Protein AF-A0A925V185-F1 (afdb_monomer_lite)

Secondary structure (DSSP, 8-state):
----------------------PPPPPP---SS-S-SSTTTTSGGGGGG---B-SSSSB-STHHHHHT---TTHHHHT---PPP----EEEGGGTB---TTEEEEPPTTSGGGGGG-EEEEEEPPS--------EEETTS-EESSHHHHHHTT--EEEESSPP-----EEETTTTBPPPTT-EEE--TTSS--TTTS-TT-EEEEE------EEETTTTBPPPTTEEEE--TTT---HHHH-SS-EEEEEE--SS-HHHHHHHHHHHHHHHHB-SSGGGEEEE-TTS-SSSSPPPEEETT---HHHHHHHHHHHHTT---TT----S----EEEEEEETTEEEEEE-

pLDDT: mean 70.33, std 17.98, range [30.05, 97.38]

Radius of gyration: 30.94 Å; chains: 1; bounding box: 72×87×100 Å

Sequence (347 aa):
MRNRLLTLLLPLFAACSIESGSTGGAEGDRGGLGKADVVGSCMGKHRDRCGSHGTGNCWCDDACVDFGDCCSDAEAVCGIEQPEPEGVICGGHLGQACADDEYCAFEIGAICGWADASGVCTDRPDACIALYDPVCGCDGNTYGNSCSAASAGTSVQHEGECEEAPAQFCGGFAGIACPDGLECVDDPADDCDPANGGADCGGICAPPEPAQFCGGFANIQCPEGFECAENTEDGCSPENGGADCGGICVPVSEQSCETLEADFAAEVAAVRACESDDECGQVMAGTSCGCTRNWVARTDADLAGFEALRGELEGNGCELPGGISTCDCPAADGFACEAGLCSWNYL

Structure (mmCIF, N/CA/C/O backbone):
data_AF-A0A925V185-F1
#
_entry.id   AF-A0A925V185-F1
#
loop_
_atom_site.group_PDB
_atom_site.id
_atom_site.type_symbol
_atom_site.label_atom_id
_atom_site.label_alt_id
_atom_site.label_comp_id
_atom_site.label_asym_id
_atom_site.label_entity_id
_atom_site.label_seq_id
_atom_site.pdbx_PDB_ins_code
_atom_site.Cartn_x
_atom_site.Cartn_y
_atom_site.Cartn_z
_atom_site.occupancy
_atom_site.B_iso_or_equiv
_atom_site.auth_seq_id
_atom_site.auth_comp_id
_atom_site.auth_asym_id
_atom_site.auth_atom_id
_atom_site.pdbx_PDB_model_num
ATOM 1 N N . MET A 1 1 ? 42.018 -44.879 -68.121 1.00 37.22 1 MET A N 1
ATOM 2 C CA . MET A 1 1 ? 43.248 -45.588 -67.674 1.00 37.22 1 MET A CA 1
ATOM 3 C C . MET A 1 1 ? 43.512 -45.163 -66.222 1.00 37.22 1 MET A C 1
ATOM 5 O O . MET A 1 1 ? 43.094 -44.067 -65.887 1.00 37.22 1 MET A O 1
ATOM 9 N N . ARG A 1 2 ? 43.923 -46.043 -65.287 1.00 40.44 2 ARG A N 1
ATOM 10 C CA . ARG A 1 2 ? 45.297 -46.135 -64.699 1.00 40.44 2 ARG A CA 1
ATOM 11 C C . ARG A 1 2 ? 46.004 -44.763 -64.583 1.00 40.44 2 ARG A C 1
ATOM 13 O O . ARG A 1 2 ? 46.097 -44.103 -65.607 1.00 40.44 2 ARG A O 1
ATOM 20 N N . ASN A 1 3 ? 46.613 -44.322 -63.472 1.00 36.19 3 ASN A N 1
ATOM 21 C CA . ASN A 1 3 ? 46.886 -44.861 -62.112 1.00 36.19 3 ASN A CA 1
ATOM 22 C C . ASN A 1 3 ? 47.273 -43.640 -61.211 1.00 36.19 3 ASN A C 1
ATOM 24 O O . ASN A 1 3 ? 47.644 -42.629 -61.795 1.00 36.19 3 ASN A O 1
ATOM 28 N N . ARG A 1 4 ? 47.292 -43.567 -59.866 1.00 44.25 4 ARG A N 1
ATOM 29 C CA . ARG A 1 4 ? 47.177 -44.444 -58.660 1.00 44.25 4 ARG A CA 1
ATOM 30 C C . ARG A 1 4 ? 46.215 -43.750 -57.638 1.00 44.25 4 ARG A C 1
ATOM 32 O O . ARG A 1 4 ? 45.668 -42.722 -58.007 1.00 44.25 4 ARG A O 1
ATOM 39 N N . LEU A 1 5 ? 45.860 -44.178 -56.409 1.00 41.38 5 LEU A N 1
ATOM 40 C CA . LEU A 1 5 ? 46.324 -45.127 -55.358 1.00 41.38 5 LEU A CA 1
ATOM 41 C C . LEU A 1 5 ? 47.418 -44.649 -54.355 1.00 41.38 5 LEU A C 1
ATOM 43 O O . LEU A 1 5 ? 48.603 -44.789 -54.643 1.00 41.38 5 LEU A O 1
ATOM 47 N N . LEU A 1 6 ? 46.999 -44.208 -53.155 1.00 41.16 6 LEU A N 1
ATOM 48 C CA . LEU A 1 6 ? 47.691 -44.223 -51.836 1.00 41.16 6 LEU A CA 1
ATOM 49 C C . LEU A 1 6 ? 46.623 -43.778 -50.792 1.00 41.16 6 LEU A C 1
ATOM 51 O O . LEU A 1 6 ? 46.034 -42.723 -50.986 1.00 41.16 6 LEU A O 1
ATOM 55 N N . THR A 1 7 ? 46.090 -44.621 -49.893 1.00 41.91 7 THR A N 1
ATOM 56 C CA . THR A 1 7 ? 46.549 -44.916 -48.505 1.00 41.91 7 THR A CA 1
ATOM 57 C C . THR A 1 7 ? 46.997 -43.698 -47.685 1.00 41.91 7 THR A C 1
ATOM 59 O O . THR A 1 7 ? 47.790 -42.909 -48.183 1.00 41.91 7 THR A O 1
ATOM 62 N N . LEU A 1 8 ? 46.661 -43.558 -46.396 1.00 37.03 8 LEU A N 1
ATOM 63 C CA . LEU A 1 8 ? 45.942 -44.460 -45.465 1.00 37.03 8 LEU A CA 1
ATOM 64 C C . LEU A 1 8 ? 44.508 -43.898 -45.183 1.00 37.03 8 LEU A C 1
ATOM 66 O O . LEU A 1 8 ? 44.011 -43.200 -46.057 1.00 37.03 8 LEU A O 1
ATOM 70 N N . LEU A 1 9 ? 43.735 -44.151 -44.109 1.00 39.38 9 LEU A N 1
ATOM 71 C CA . LEU A 1 9 ? 43.840 -44.958 -42.869 1.00 39.38 9 LEU A CA 1
ATOM 72 C C . LEU A 1 9 ? 42.407 -45.297 -42.374 1.00 39.38 9 LEU A C 1
ATOM 74 O O . LEU A 1 9 ? 41.446 -44.682 -42.827 1.00 39.38 9 LEU A O 1
ATOM 78 N N . LEU A 1 10 ? 42.261 -46.238 -41.435 1.00 45.62 10 LEU A N 1
ATOM 79 C CA . LEU A 1 10 ? 41.026 -46.498 -40.681 1.00 45.62 10 LEU A CA 1
ATOM 80 C C . LEU A 1 10 ? 41.362 -46.845 -39.213 1.00 45.62 10 LEU A C 1
ATOM 82 O O . LEU A 1 10 ? 42.108 -47.799 -38.989 1.00 45.62 10 LEU A O 1
ATOM 86 N N . PRO A 1 11 ? 40.789 -46.145 -38.222 1.00 46.50 11 PRO A N 1
ATOM 87 C CA . PRO A 1 11 ? 40.313 -46.744 -36.977 1.00 46.50 11 PRO A CA 1
ATOM 88 C C . PRO A 1 11 ? 38.775 -46.858 -37.068 1.00 46.50 11 PRO A C 1
ATOM 90 O O . PRO A 1 11 ? 38.107 -45.910 -37.463 1.00 46.50 11 PRO A O 1
ATOM 93 N N . LEU A 1 12 ? 38.166 -48.042 -36.979 1.00 39.62 12 LEU A N 1
ATOM 94 C CA . LEU A 1 12 ? 38.039 -48.943 -35.821 1.00 39.62 12 LEU A CA 1
ATOM 95 C C . LEU A 1 12 ? 37.037 -48.413 -34.777 1.00 39.62 12 LEU A C 1
ATOM 97 O O . LEU A 1 12 ? 37.109 -47.267 -34.352 1.00 39.62 12 LEU A O 1
ATOM 101 N N . PHE A 1 13 ? 36.082 -49.270 -34.408 1.00 43.28 13 PHE A N 1
ATOM 102 C CA . PHE A 1 13 ? 34.915 -48.934 -33.591 1.00 43.28 13 PHE A CA 1
ATOM 103 C C . PHE A 1 13 ? 35.279 -48.483 -32.172 1.00 43.28 13 PHE A C 1
ATOM 105 O O . PHE A 1 13 ? 35.986 -49.191 -31.457 1.00 43.28 13 PHE A O 1
ATOM 112 N N . ALA A 1 14 ? 34.631 -47.409 -31.727 1.00 39.31 14 ALA A N 1
ATOM 113 C CA . ALA A 1 14 ? 34.240 -47.224 -30.337 1.00 39.31 14 ALA A CA 1
ATOM 114 C C . ALA A 1 14 ? 32.804 -46.685 -30.327 1.00 39.31 14 ALA A C 1
ATOM 116 O O . ALA A 1 14 ? 32.556 -45.572 -30.785 1.00 39.31 14 ALA A O 1
ATOM 117 N N . ALA A 1 15 ? 31.854 -47.484 -29.840 1.00 48.78 15 ALA A N 1
ATOM 118 C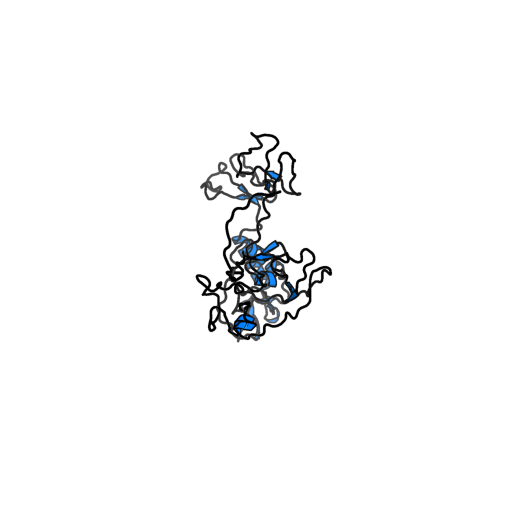 CA . ALA A 1 15 ? 30.588 -46.937 -29.377 1.00 48.78 15 ALA A CA 1
ATOM 119 C C . ALA A 1 15 ? 30.842 -46.375 -27.975 1.00 48.78 15 ALA A C 1
ATOM 121 O O . ALA A 1 15 ? 31.303 -47.109 -27.102 1.00 48.78 15 ALA A O 1
ATOM 122 N N . CYS A 1 16 ? 30.567 -45.091 -27.778 1.00 30.05 16 CYS A N 1
ATOM 123 C CA . CYS A 1 16 ? 30.502 -44.471 -26.462 1.00 30.05 16 CYS A CA 1
ATOM 124 C C . CYS A 1 16 ? 29.209 -43.656 -26.379 1.00 30.05 16 CYS A C 1
ATOM 126 O O . CYS A 1 16 ? 28.621 -43.327 -27.413 1.00 30.05 16 CYS A O 1
ATOM 128 N N . SER A 1 17 ? 28.738 -43.412 -25.161 1.00 38.38 17 SER A N 1
ATOM 129 C CA . SER A 1 17 ? 27.411 -42.860 -24.898 1.00 38.38 17 SER A CA 1
ATOM 130 C C . SER A 1 17 ? 27.195 -41.484 -25.526 1.00 38.38 17 SER A C 1
ATOM 132 O O . SER A 1 17 ? 28.121 -40.684 -25.644 1.00 38.38 17 SER A O 1
ATOM 134 N N . ILE A 1 18 ? 25.933 -41.180 -25.837 1.00 36.62 18 ILE A N 1
ATOM 135 C CA . ILE A 1 18 ? 25.482 -39.790 -25.879 1.00 36.62 18 ILE A CA 1
ATOM 136 C C . ILE A 1 18 ? 25.485 -39.312 -24.426 1.00 36.62 18 ILE A C 1
ATOM 138 O O . ILE A 1 18 ? 24.538 -39.563 -23.686 1.00 36.62 18 ILE A O 1
ATOM 142 N N . GLU A 1 19 ? 26.571 -38.671 -24.001 1.00 38.94 19 GLU A N 1
ATOM 143 C CA . GLU A 1 19 ? 26.527 -37.808 -22.825 1.00 38.94 19 GLU A CA 1
ATOM 144 C C . GLU A 1 19 ? 25.709 -36.577 -23.214 1.00 38.94 19 GLU A C 1
ATOM 146 O O . GLU A 1 19 ? 26.177 -35.691 -23.930 1.00 38.94 19 GLU A O 1
ATOM 151 N N . SER A 1 20 ? 24.446 -36.557 -22.787 1.00 41.09 20 SER A N 1
ATOM 152 C CA . SER A 1 20 ? 23.549 -35.413 -22.922 1.00 41.09 20 SER A CA 1
ATOM 153 C C . SER A 1 20 ? 23.987 -34.305 -21.963 1.00 41.09 20 SER A C 1
ATOM 155 O O . SER A 1 20 ? 23.357 -34.068 -20.933 1.00 41.09 20 SER A O 1
ATOM 157 N N . GLY A 1 21 ? 25.100 -33.650 -22.296 1.00 33.75 21 GLY A N 1
ATOM 158 C CA . GLY A 1 21 ? 25.551 -32.422 -21.655 1.00 33.75 21 GLY A CA 1
ATOM 159 C C . GLY A 1 21 ? 24.559 -31.307 -21.953 1.00 33.75 21 GLY A C 1
ATOM 160 O O . GLY A 1 21 ? 24.717 -30.588 -22.937 1.00 33.75 21 GLY A O 1
ATOM 161 N N . SER A 1 22 ? 23.515 -31.209 -21.130 1.00 31.31 22 SER A N 1
ATOM 162 C CA . SER A 1 22 ? 22.497 -30.175 -21.262 1.00 31.31 22 SER A CA 1
ATOM 163 C C . SER A 1 22 ? 23.127 -28.816 -20.981 1.00 31.31 22 SER A C 1
ATOM 165 O O . SER A 1 22 ? 23.453 -28.492 -19.841 1.00 31.31 22 SER A O 1
ATOM 167 N N . THR A 1 23 ? 23.291 -28.009 -22.026 1.00 34.41 23 THR A N 1
ATOM 168 C CA . THR A 1 23 ? 23.399 -26.557 -21.867 1.00 34.41 23 THR A CA 1
ATOM 169 C C . THR A 1 23 ? 22.145 -26.060 -21.150 1.00 34.41 23 THR A C 1
ATOM 171 O O . THR A 1 23 ? 21.064 -26.591 -21.413 1.00 34.41 23 THR A O 1
ATOM 174 N N . GLY A 1 24 ? 22.296 -25.105 -20.230 1.00 35.91 24 GLY A N 1
ATOM 175 C CA . GLY A 1 24 ? 21.241 -24.731 -19.284 1.00 35.91 24 GLY A CA 1
ATOM 176 C C . GLY A 1 24 ? 19.896 -24.421 -19.946 1.00 35.91 24 GLY A C 1
ATOM 177 O O . GLY A 1 24 ? 19.832 -23.608 -20.868 1.00 35.91 24 GLY A O 1
ATOM 178 N N . GLY A 1 25 ? 18.842 -25.080 -19.458 1.00 30.88 25 GLY A N 1
ATOM 179 C CA . GLY A 1 25 ? 17.496 -24.513 -19.489 1.00 30.88 25 GLY A CA 1
ATOM 180 C C . GLY A 1 25 ? 17.376 -23.448 -18.397 1.00 30.88 25 GLY A C 1
ATOM 181 O O . GLY A 1 25 ? 18.190 -23.439 -17.472 1.00 30.88 25 GLY A O 1
ATOM 182 N N . ALA A 1 26 ? 16.407 -22.548 -18.542 1.00 34.75 26 ALA A N 1
ATOM 183 C CA . ALA A 1 26 ? 16.161 -21.479 -17.580 1.00 34.75 26 ALA A CA 1
ATOM 184 C C . ALA A 1 26 ? 15.659 -22.016 -16.228 1.00 34.75 26 ALA A C 1
ATOM 186 O O . ALA A 1 26 ? 15.179 -23.149 -16.136 1.00 34.75 26 ALA A O 1
ATOM 187 N N . GLU A 1 27 ? 15.760 -21.176 -15.202 1.00 37.94 27 GLU A N 1
ATOM 188 C CA . GLU A 1 27 ? 15.010 -21.287 -13.956 1.00 37.94 27 GLU A CA 1
ATOM 189 C C . GLU A 1 27 ? 13.518 -21.528 -14.249 1.00 37.94 27 GLU A C 1
ATOM 191 O O . GLU A 1 27 ? 12.933 -20.855 -15.098 1.00 37.94 27 GLU A O 1
ATOM 196 N N . GLY A 1 28 ? 12.927 -22.517 -13.576 1.00 38.38 28 GLY A N 1
ATOM 197 C CA . GLY A 1 28 ? 11.528 -22.895 -13.764 1.00 38.38 28 GLY A CA 1
ATOM 198 C C . GLY A 1 28 ? 10.593 -22.173 -12.798 1.00 38.38 28 GLY A C 1
ATOM 199 O O . GLY A 1 28 ? 10.899 -22.077 -11.613 1.00 38.38 28 GLY A O 1
ATOM 200 N N . ASP A 1 29 ? 9.485 -21.692 -13.355 1.00 40.06 29 ASP A N 1
ATOM 201 C CA . ASP A 1 29 ? 8.113 -21.671 -12.832 1.00 40.06 29 ASP A CA 1
ATOM 202 C C . ASP A 1 29 ? 7.961 -21.677 -11.294 1.00 40.06 29 ASP A C 1
ATOM 204 O O . ASP A 1 29 ? 8.156 -22.701 -10.631 1.00 40.06 29 ASP A O 1
ATOM 208 N N . ARG A 1 30 ? 7.550 -20.531 -10.727 1.00 41.41 30 ARG A N 1
ATOM 209 C CA . ARG A 1 30 ? 7.283 -20.365 -9.289 1.00 41.41 30 ARG A CA 1
ATOM 210 C C . ARG A 1 30 ? 5.795 -20.187 -9.006 1.00 41.41 30 ARG A C 1
ATOM 212 O O . ARG A 1 30 ? 5.166 -19.280 -9.549 1.00 41.41 30 ARG A O 1
ATOM 219 N N . GLY A 1 31 ? 5.265 -20.976 -8.073 1.00 40.16 31 GLY A N 1
ATOM 220 C CA . GLY A 1 31 ? 3.929 -20.753 -7.518 1.00 40.16 31 GLY A CA 1
ATOM 221 C C . GLY A 1 31 ? 3.843 -19.469 -6.679 1.00 40.16 31 GLY A C 1
ATOM 222 O O . GLY A 1 31 ? 4.849 -18.945 -6.206 1.00 40.16 31 GLY A O 1
ATOM 223 N N . GLY A 1 32 ? 2.621 -18.978 -6.450 1.00 43.56 32 GLY A N 1
ATOM 224 C CA . GLY A 1 32 ? 2.350 -17.762 -5.663 1.00 43.56 32 GLY A CA 1
ATOM 225 C C . GLY A 1 32 ? 2.581 -17.875 -4.145 1.00 43.56 32 GLY A C 1
ATOM 226 O O . GLY A 1 32 ? 2.259 -16.939 -3.417 1.00 43.56 32 GLY A O 1
ATOM 227 N N . LEU A 1 33 ? 3.125 -18.999 -3.665 1.00 37.84 33 LEU A N 1
ATOM 228 C CA . LEU A 1 33 ? 3.487 -19.263 -2.268 1.00 37.84 33 LEU A CA 1
ATOM 229 C C . LEU A 1 33 ? 5.008 -19.506 -2.186 1.00 37.84 33 LEU A C 1
ATOM 231 O O . LEU A 1 33 ? 5.618 -20.023 -3.119 1.00 37.84 33 LEU A O 1
ATOM 235 N N . GLY A 1 34 ? 5.650 -18.996 -1.133 1.00 40.19 34 GLY A N 1
ATOM 236 C CA . GLY A 1 34 ? 7.002 -18.438 -1.262 1.00 40.19 34 GLY A CA 1
ATOM 237 C C . GLY A 1 34 ? 8.210 -19.379 -1.108 1.00 40.19 34 GLY A C 1
ATOM 238 O O . GLY A 1 34 ? 8.279 -20.211 -0.211 1.00 40.19 34 GLY A O 1
ATOM 239 N N . LYS A 1 35 ? 9.258 -19.078 -1.892 1.00 43.06 35 LYS A N 1
ATOM 240 C CA . LYS A 1 35 ? 10.705 -19.339 -1.672 1.00 43.06 35 LYS A CA 1
ATOM 241 C C . LYS A 1 35 ? 11.212 -20.792 -1.516 1.00 43.06 35 LYS A C 1
ATOM 243 O O . LYS A 1 35 ? 12.430 -20.974 -1.574 1.00 43.06 35 LYS A O 1
ATOM 248 N N . ALA A 1 36 ? 10.380 -21.800 -1.255 1.00 44.91 36 ALA A N 1
ATOM 249 C CA . ALA A 1 36 ? 10.828 -23.176 -0.959 1.00 44.91 36 ALA A CA 1
ATOM 250 C C . ALA A 1 36 ? 10.906 -24.119 -2.180 1.00 44.91 36 ALA A C 1
ATOM 252 O O . ALA A 1 36 ? 11.427 -25.232 -2.092 1.00 44.91 36 ALA A O 1
ATOM 253 N N . ASP A 1 37 ? 10.446 -23.628 -3.325 1.00 40.84 37 ASP A N 1
ATOM 254 C CA . ASP A 1 37 ? 10.493 -24.212 -4.665 1.00 40.84 37 ASP A CA 1
ATOM 255 C C . ASP A 1 37 ? 11.894 -24.669 -5.122 1.00 40.84 37 ASP A C 1
ATOM 257 O O . ASP A 1 37 ? 12.024 -25.698 -5.797 1.00 40.84 37 ASP A O 1
ATOM 261 N N . VAL A 1 38 ? 12.951 -23.934 -4.747 1.00 43.12 38 VAL A N 1
ATOM 262 C CA . VAL A 1 38 ? 14.331 -24.206 -5.184 1.00 43.12 38 VAL A CA 1
ATOM 263 C C . VAL A 1 38 ? 15.100 -25.114 -4.215 1.00 43.12 38 VAL A C 1
ATOM 265 O O . VAL A 1 38 ? 15.259 -24.833 -3.023 1.00 43.12 38 VAL A O 1
ATOM 268 N N . VAL A 1 39 ? 15.717 -26.166 -4.769 1.00 39.91 39 VAL A N 1
ATOM 269 C CA . VAL A 1 39 ? 16.641 -27.078 -4.068 1.00 39.91 39 VAL A CA 1
ATOM 270 C C . VAL A 1 39 ? 17.846 -26.315 -3.498 1.00 39.91 39 VAL A C 1
ATOM 272 O O . VAL A 1 39 ? 18.880 -26.154 -4.146 1.00 39.91 39 VAL A O 1
ATOM 275 N N . GLY A 1 40 ? 17.719 -25.874 -2.246 1.00 44.94 40 GLY A N 1
ATOM 276 C CA . GLY A 1 40 ? 18.765 -25.165 -1.509 1.00 44.94 40 GLY A CA 1
ATOM 277 C C . GLY A 1 40 ? 18.327 -23.881 -0.801 1.00 44.94 40 GLY A C 1
ATOM 278 O O . GLY A 1 40 ? 19.134 -23.363 -0.031 1.00 44.94 40 GLY A O 1
ATOM 279 N N . SER A 1 41 ? 17.092 -23.389 -0.980 1.00 49.88 41 SER A N 1
ATOM 280 C CA . SER A 1 41 ? 16.628 -22.128 -0.365 1.00 49.88 41 SER A CA 1
ATOM 281 C C . SER A 1 41 ? 16.840 -22.066 1.153 1.00 49.88 41 SER A C 1
ATOM 283 O O . SER A 1 41 ? 17.353 -21.077 1.672 1.00 49.88 41 SER A O 1
ATOM 285 N N . CYS A 1 42 ? 16.579 -23.160 1.875 1.00 49.00 42 CYS A N 1
ATOM 286 C CA . CYS A 1 42 ? 16.812 -23.258 3.324 1.00 49.00 42 CYS A CA 1
ATOM 287 C C . CYS A 1 42 ? 18.284 -23.546 3.716 1.00 49.00 42 CYS A C 1
ATOM 289 O O . CYS A 1 42 ? 18.560 -24.127 4.771 1.00 49.00 42 CYS A O 1
ATOM 291 N N . MET A 1 43 ? 19.265 -23.172 2.886 1.00 46.97 43 MET A N 1
ATOM 292 C CA . MET A 1 43 ? 20.696 -23.240 3.209 1.00 46.97 43 MET A CA 1
ATOM 293 C C . MET A 1 43 ? 21.287 -21.849 3.486 1.00 46.97 43 MET A C 1
ATOM 295 O O . MET A 1 43 ? 20.878 -20.831 2.937 1.00 46.97 43 MET A O 1
ATOM 299 N N . GLY A 1 44 ? 22.294 -21.788 4.361 1.00 55.09 44 GLY A N 1
ATOM 300 C CA . GLY A 1 44 ? 22.924 -20.519 4.734 1.00 55.09 44 GLY A CA 1
ATOM 301 C C . GLY A 1 44 ? 22.023 -19.650 5.619 1.00 55.09 44 GLY A C 1
ATOM 302 O O . GLY A 1 44 ? 21.580 -20.109 6.669 1.00 55.09 44 GLY A O 1
ATOM 303 N N . LYS A 1 45 ? 21.804 -18.390 5.216 1.00 42.22 45 LYS A N 1
ATOM 304 C CA . LYS A 1 45 ? 21.156 -17.336 6.026 1.00 42.22 45 LYS A CA 1
ATOM 305 C C . LYS A 1 45 ? 19.640 -17.488 6.217 1.00 42.22 45 LYS A C 1
ATOM 307 O O . LYS A 1 45 ? 19.075 -16.755 7.016 1.00 42.22 45 LYS A O 1
ATOM 312 N N . HIS A 1 46 ? 18.992 -18.402 5.498 1.00 49.69 46 HIS A N 1
ATOM 313 C CA . HIS A 1 46 ? 17.528 -18.550 5.496 1.00 49.69 46 HIS A CA 1
ATOM 314 C C . HIS A 1 46 ? 17.050 -19.799 6.257 1.00 49.69 46 HIS A C 1
ATOM 316 O O . HIS A 1 46 ? 15.865 -20.104 6.278 1.00 49.69 46 HIS A O 1
ATOM 322 N N . ARG A 1 47 ? 17.971 -20.494 6.943 1.00 50.09 47 ARG A N 1
ATOM 323 C CA . ARG A 1 47 ? 17.687 -21.663 7.799 1.00 50.09 47 ARG A CA 1
ATOM 324 C C . ARG A 1 47 ? 16.676 -21.407 8.912 1.00 50.09 47 ARG A C 1
ATOM 326 O O . ARG A 1 47 ? 16.064 -22.354 9.388 1.00 50.09 47 ARG A O 1
ATOM 333 N N . ASP A 1 48 ? 16.536 -20.153 9.32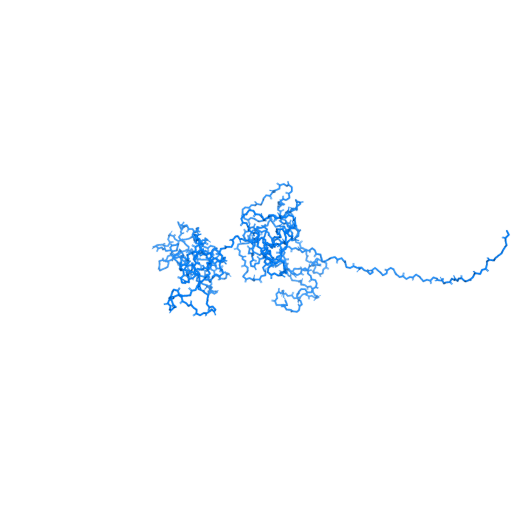1 1.00 51.00 48 ASP A N 1
ATOM 334 C CA . ASP A 1 48 ? 15.717 -19.740 10.458 1.00 51.00 48 ASP A CA 1
ATOM 335 C C . ASP A 1 48 ? 14.241 -19.505 10.056 1.00 51.00 48 ASP A C 1
ATOM 337 O O . ASP A 1 48 ? 13.445 -19.066 10.882 1.00 51.00 48 ASP A O 1
ATOM 341 N N . ARG A 1 49 ? 13.888 -19.763 8.782 1.00 50.00 49 ARG A N 1
ATOM 342 C CA . ARG A 1 49 ? 12.568 -19.522 8.167 1.00 50.00 49 ARG A CA 1
ATOM 343 C C . ARG A 1 49 ? 11.899 -20.785 7.582 1.00 50.00 49 ARG A C 1
ATOM 345 O O . ARG A 1 49 ? 10.995 -20.644 6.773 1.00 50.00 49 ARG A O 1
ATOM 352 N N . CYS A 1 50 ? 12.345 -21.990 7.948 1.00 50.09 50 CYS A N 1
ATOM 353 C CA . CYS A 1 50 ? 11.808 -23.263 7.433 1.00 50.09 50 CYS A CA 1
ATOM 354 C C . CYS A 1 50 ? 11.503 -24.231 8.601 1.00 50.09 50 CYS A C 1
ATOM 356 O O . CYS A 1 50 ? 12.189 -2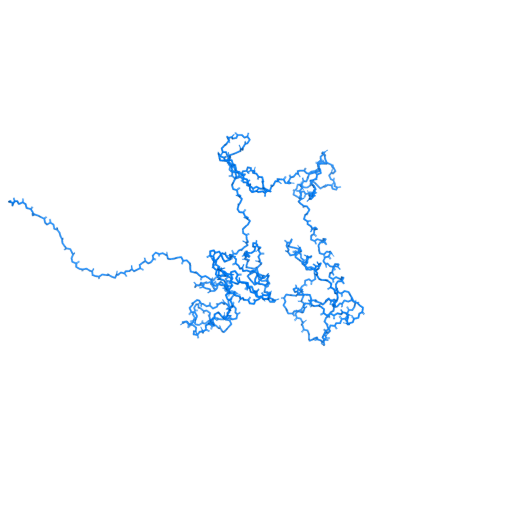4.157 9.623 1.00 50.09 50 CYS A O 1
ATOM 358 N N . GLY A 1 51 ? 10.489 -25.100 8.458 1.00 51.94 51 GLY A N 1
ATOM 359 C CA . GLY A 1 51 ? 9.828 -25.868 9.539 1.00 51.94 51 GLY A CA 1
ATOM 360 C C . GLY A 1 51 ? 10.648 -26.959 10.261 1.00 51.94 51 GLY A C 1
ATOM 361 O O . GLY A 1 51 ? 11.667 -26.689 10.901 1.00 51.94 51 GLY A O 1
ATOM 362 N N . SER A 1 52 ? 10.195 -28.222 10.228 1.00 47.44 52 SER A N 1
ATOM 363 C CA . SER A 1 52 ? 10.945 -29.382 10.745 1.00 47.44 52 SER A CA 1
ATOM 364 C C . SER A 1 52 ? 11.447 -30.290 9.620 1.00 47.44 52 SER A C 1
ATOM 366 O O . SER A 1 52 ? 10.720 -30.684 8.714 1.00 47.44 52 SER A O 1
ATOM 368 N N . HIS A 1 53 ? 12.733 -30.650 9.664 1.00 45.56 53 HIS A N 1
ATOM 369 C CA . HIS A 1 53 ? 13.356 -31.374 8.554 1.00 45.56 53 HIS A CA 1
ATOM 370 C C . HIS A 1 53 ? 12.945 -32.854 8.498 1.00 45.56 53 HIS A C 1
ATOM 372 O O . HIS A 1 53 ? 13.035 -33.582 9.490 1.00 45.56 53 HIS A O 1
ATOM 378 N N . GLY A 1 54 ? 12.585 -33.314 7.297 1.00 52.28 54 GLY A N 1
ATOM 379 C CA . GLY A 1 54 ? 12.437 -34.732 6.975 1.00 52.28 54 GLY A CA 1
ATOM 380 C C . GLY A 1 54 ? 13.785 -35.434 6.752 1.00 52.28 54 GLY A C 1
ATOM 381 O O . GLY A 1 54 ? 14.865 -34.876 6.964 1.00 52.28 54 GLY A O 1
ATOM 382 N N . THR A 1 55 ? 13.753 -36.682 6.278 1.00 45.72 55 THR A N 1
ATOM 383 C CA . THR A 1 55 ? 14.968 -37.436 5.913 1.00 45.72 55 THR A CA 1
ATOM 384 C C . THR A 1 55 ? 15.542 -37.018 4.554 1.00 45.72 55 THR A C 1
ATOM 386 O O . THR A 1 55 ? 15.509 -37.788 3.597 1.00 45.72 55 THR A O 1
ATOM 389 N N . GLY A 1 56 ? 16.120 -35.818 4.472 1.00 54.06 56 GLY A N 1
ATOM 390 C CA . GLY A 1 56 ? 16.806 -35.350 3.266 1.00 54.06 56 GLY A CA 1
ATOM 391 C C . GLY A 1 56 ? 17.198 -33.873 3.301 1.00 54.06 56 GLY A C 1
ATOM 392 O O . GLY A 1 56 ? 17.527 -33.321 4.348 1.00 54.06 56 GLY A O 1
ATOM 393 N N . ASN A 1 57 ? 17.175 -33.254 2.122 1.00 51.09 57 ASN A N 1
ATOM 394 C CA . ASN A 1 57 ? 17.277 -31.808 1.893 1.00 51.09 57 ASN A CA 1
ATOM 395 C C . ASN A 1 57 ? 15.910 -31.151 1.604 1.00 51.09 57 ASN A C 1
ATOM 397 O O . ASN A 1 57 ? 15.879 -29.973 1.265 1.00 51.09 57 ASN A O 1
ATOM 401 N N . CYS A 1 58 ? 14.826 -31.925 1.696 1.00 52.12 58 CYS A N 1
ATOM 402 C CA . CYS A 1 58 ? 13.443 -31.505 1.492 1.00 52.12 58 CYS A CA 1
ATOM 403 C C . CYS A 1 58 ? 12.693 -31.460 2.838 1.00 52.12 58 CYS A C 1
ATOM 405 O O . CYS A 1 58 ? 13.029 -32.204 3.770 1.00 52.12 58 CYS A O 1
ATOM 407 N N . TRP A 1 59 ? 11.697 -30.581 2.930 1.00 58.69 59 TRP A N 1
ATOM 408 C CA . TRP A 1 59 ? 10.801 -30.425 4.074 1.00 58.69 59 TRP A CA 1
ATOM 409 C C . TRP A 1 59 ? 9.548 -31.272 3.836 1.00 58.69 59 TRP A C 1
ATOM 411 O O . TRP A 1 59 ? 8.955 -31.228 2.763 1.00 58.69 59 TRP A O 1
ATOM 421 N N . CYS A 1 60 ? 9.228 -32.117 4.815 1.00 57.28 60 CYS A N 1
ATOM 422 C CA . CYS A 1 60 ? 8.201 -33.157 4.728 1.00 57.28 60 CYS A CA 1
ATOM 423 C C . CYS A 1 60 ? 7.496 -33.281 6.089 1.00 57.28 60 CYS A C 1
ATOM 425 O O . CYS A 1 60 ? 7.558 -34.334 6.730 1.00 57.28 60 CYS A O 1
ATOM 427 N N . ASP A 1 61 ? 6.903 -32.191 6.568 1.00 63.94 61 ASP A N 1
ATOM 428 C CA . ASP A 1 61 ? 5.961 -32.196 7.685 1.00 63.94 61 ASP A CA 1
ATOM 429 C C . ASP A 1 61 ? 4.592 -31.677 7.217 1.00 63.94 61 ASP A C 1
ATOM 431 O O . ASP A 1 61 ? 4.482 -31.043 6.169 1.00 63.94 61 ASP A O 1
ATOM 435 N N . ASP A 1 62 ? 3.531 -32.000 7.964 1.00 63.16 62 ASP A N 1
ATOM 436 C CA . ASP A 1 62 ? 2.150 -31.666 7.573 1.00 63.16 62 ASP A CA 1
ATOM 437 C C . ASP A 1 62 ? 1.944 -30.141 7.429 1.00 63.16 62 ASP A C 1
ATOM 439 O O . ASP A 1 62 ? 1.096 -29.688 6.664 1.00 63.16 62 ASP A O 1
ATOM 443 N N . ALA A 1 63 ? 2.769 -29.351 8.126 1.00 57.66 63 ALA A N 1
ATOM 444 C CA . ALA A 1 63 ? 2.737 -27.895 8.117 1.00 57.66 63 ALA A CA 1
ATOM 445 C C . ALA A 1 63 ? 3.190 -27.276 6.783 1.00 57.66 63 ALA A C 1
ATOM 447 O O . ALA A 1 63 ? 2.833 -26.129 6.516 1.00 57.66 63 ALA A O 1
ATOM 448 N N . CYS A 1 64 ? 3.928 -27.997 5.924 1.00 63.78 64 CYS A N 1
ATOM 449 C CA . CYS A 1 64 ? 4.383 -27.411 4.658 1.00 63.78 64 CYS A CA 1
ATOM 450 C C . CYS A 1 64 ? 3.230 -27.078 3.701 1.00 63.78 64 CYS A C 1
ATOM 452 O O . CYS A 1 64 ? 3.364 -26.203 2.844 1.00 63.78 64 CYS A O 1
ATOM 454 N N . VAL A 1 65 ? 2.081 -27.747 3.864 1.00 60.59 65 VAL A N 1
ATOM 455 C CA . VAL A 1 65 ? 0.851 -27.448 3.118 1.00 60.59 65 VAL A CA 1
ATOM 456 C C . VAL A 1 65 ? 0.210 -26.160 3.645 1.00 60.59 65 VAL A C 1
ATOM 458 O O . VAL A 1 65 ? -0.161 -25.306 2.846 1.00 60.59 65 VAL A O 1
ATOM 461 N N . ASP A 1 66 ? 0.160 -25.982 4.970 1.00 54.91 66 ASP A N 1
ATOM 462 C CA . ASP A 1 66 ? -0.404 -24.791 5.625 1.00 54.91 66 ASP A CA 1
ATOM 463 C C . ASP A 1 66 ? 0.424 -23.516 5.356 1.00 54.91 66 ASP A C 1
ATOM 465 O O . ASP A 1 66 ? -0.131 -22.421 5.277 1.00 54.91 66 ASP A O 1
ATOM 469 N N . PHE A 1 67 ? 1.750 -23.642 5.213 1.00 52.66 67 PHE A N 1
ATOM 470 C CA . PHE A 1 67 ? 2.659 -22.521 4.926 1.00 52.66 67 PHE A CA 1
ATOM 471 C C . PHE A 1 67 ? 3.035 -22.369 3.443 1.00 52.66 67 PHE A C 1
ATOM 473 O O . PHE A 1 67 ? 3.670 -21.380 3.075 1.00 52.66 67 PHE A O 1
ATOM 480 N N . GLY A 1 68 ? 2.655 -23.324 2.589 1.00 57.59 68 GLY A N 1
ATOM 481 C CA . GLY A 1 68 ? 3.009 -23.337 1.168 1.00 57.59 68 GLY A CA 1
ATOM 482 C C . GLY A 1 68 ? 4.505 -23.531 0.882 1.00 57.59 68 GLY A C 1
ATOM 483 O O . GLY A 1 68 ? 4.955 -23.151 -0.196 1.00 57.59 68 GLY A O 1
ATOM 484 N N . ASP A 1 69 ? 5.274 -24.099 1.822 1.00 57.59 69 ASP A N 1
ATOM 485 C CA . ASP A 1 69 ? 6.736 -24.273 1.735 1.00 57.59 69 ASP A CA 1
ATOM 486 C C . ASP A 1 69 ? 7.183 -25.716 1.389 1.00 57.59 69 ASP A C 1
ATOM 488 O O . ASP A 1 69 ? 8.361 -26.070 1.498 1.00 57.59 69 ASP A O 1
ATOM 492 N N . CYS A 1 70 ? 6.257 -26.561 0.916 1.00 63.00 70 CYS A N 1
ATOM 493 C CA . CYS A 1 70 ? 6.580 -27.898 0.407 1.00 63.00 70 CYS A CA 1
ATOM 494 C C . CYS A 1 70 ? 7.487 -27.855 -0.841 1.00 63.00 70 CYS A C 1
ATOM 496 O O . CYS A 1 70 ? 7.371 -26.988 -1.705 1.00 63.00 70 CYS A O 1
ATOM 498 N N . CYS A 1 71 ? 8.336 -28.874 -0.992 1.00 62.31 71 CYS A N 1
ATOM 499 C CA . CYS A 1 71 ? 9.193 -29.048 -2.168 1.00 62.31 71 CYS A CA 1
ATOM 500 C C . CYS A 1 71 ? 8.385 -29.292 -3.455 1.00 62.31 71 CYS A C 1
ATOM 502 O O . CYS A 1 71 ? 7.363 -29.978 -3.437 1.00 62.31 71 CYS A O 1
ATOM 504 N N . SER A 1 72 ? 8.921 -28.862 -4.599 1.00 57.56 72 SER A N 1
ATOM 505 C CA . SER A 1 72 ? 8.361 -29.130 -5.935 1.00 57.56 72 SER A CA 1
ATOM 506 C C . SER A 1 72 ? 8.326 -30.623 -6.331 1.00 57.56 72 SER A C 1
ATOM 508 O O . SER A 1 72 ? 7.688 -30.984 -7.316 1.00 57.56 72 SER A O 1
ATOM 510 N N . ASP A 1 73 ? 8.961 -31.508 -5.552 1.00 54.84 73 ASP A N 1
ATOM 511 C CA . ASP A 1 73 ? 8.890 -32.971 -5.663 1.00 54.84 73 ASP A CA 1
ATOM 512 C C . ASP A 1 73 ? 8.247 -33.666 -4.436 1.00 54.84 73 ASP A C 1
ATOM 514 O O . ASP A 1 73 ? 8.386 -34.881 -4.264 1.00 54.84 73 ASP A O 1
ATOM 518 N N . ALA A 1 74 ? 7.502 -32.934 -3.592 1.00 59.47 74 ALA A N 1
ATOM 519 C CA . ALA A 1 74 ? 6.953 -33.436 -2.325 1.00 59.47 74 ALA A CA 1
ATOM 520 C C . ALA A 1 74 ? 6.012 -34.654 -2.458 1.00 59.47 74 ALA A C 1
ATOM 522 O O . ALA A 1 74 ? 6.049 -35.535 -1.596 1.00 59.47 74 ALA A O 1
ATOM 523 N N . GLU A 1 75 ? 5.233 -34.786 -3.537 1.00 62.12 75 GLU A N 1
ATOM 524 C CA . GLU A 1 75 ? 4.432 -36.001 -3.786 1.00 62.12 75 GLU A CA 1
ATOM 525 C C . GLU A 1 75 ? 5.343 -37.240 -3.916 1.00 62.12 75 GLU A C 1
ATOM 527 O O . GLU A 1 75 ? 5.114 -38.277 -3.292 1.00 62.12 75 GLU A O 1
ATOM 532 N N . ALA A 1 76 ? 6.443 -37.113 -4.666 1.00 58.75 76 ALA A N 1
ATOM 533 C CA . ALA A 1 76 ? 7.375 -38.202 -4.950 1.00 58.75 76 ALA A CA 1
ATOM 534 C C . ALA A 1 76 ? 8.375 -38.483 -3.809 1.00 58.75 76 ALA A C 1
ATOM 536 O O . ALA A 1 76 ? 8.874 -39.607 -3.700 1.00 58.75 76 ALA A O 1
ATOM 537 N N . VAL A 1 77 ? 8.687 -37.478 -2.981 1.00 57.97 77 VAL A N 1
ATOM 538 C CA . VAL A 1 77 ? 9.685 -37.558 -1.897 1.00 57.97 77 VAL A CA 1
ATOM 539 C C . VAL A 1 77 ? 9.049 -37.751 -0.520 1.00 57.97 77 VAL A C 1
ATOM 541 O O . VAL A 1 77 ? 9.510 -38.600 0.247 1.00 57.97 77 VAL A O 1
ATOM 544 N N . CYS A 1 78 ? 8.002 -36.988 -0.203 1.00 64.50 78 CYS A N 1
ATOM 545 C CA . CYS A 1 78 ? 7.313 -37.023 1.087 1.00 64.50 78 CYS A CA 1
ATOM 546 C C . CYS A 1 78 ? 6.085 -37.953 1.075 1.00 64.50 78 CYS A C 1
ATOM 548 O O . CYS A 1 78 ? 5.713 -38.476 2.125 1.00 64.50 78 CYS A O 1
ATOM 550 N N . GLY A 1 79 ? 5.462 -38.178 -0.090 1.00 64.81 79 GLY A N 1
ATOM 551 C CA . GLY A 1 79 ? 4.185 -38.896 -0.195 1.00 64.81 79 GLY A CA 1
ATOM 552 C C . GLY A 1 79 ? 2.976 -38.052 0.223 1.00 64.81 79 GLY A C 1
ATOM 553 O O . GLY A 1 79 ? 1.963 -38.614 0.635 1.00 64.81 79 GLY A O 1
ATOM 554 N N . ILE A 1 80 ? 3.106 -36.722 0.161 1.00 63.31 80 ILE A N 1
ATOM 555 C CA . ILE A 1 80 ? 2.038 -35.760 0.453 1.00 63.31 80 ILE A CA 1
ATOM 556 C C . ILE A 1 80 ? 1.301 -35.470 -0.860 1.00 63.31 80 ILE A C 1
ATOM 558 O O . ILE A 1 80 ? 1.892 -34.950 -1.803 1.00 63.31 80 ILE A O 1
ATOM 562 N N . GLU A 1 81 ? 0.020 -35.824 -0.918 1.00 58.78 81 GLU A N 1
ATOM 563 C CA . GLU A 1 81 ? -0.874 -35.524 -2.040 1.00 58.78 81 GLU A CA 1
ATOM 564 C C . GLU A 1 81 ? -1.341 -34.066 -1.888 1.00 58.78 81 GLU A C 1
ATOM 566 O O . GLU A 1 81 ? -2.154 -33.761 -1.015 1.00 58.78 81 GLU A O 1
ATOM 571 N N . GLN A 1 82 ? -0.758 -33.145 -2.666 1.00 55.16 82 GLN A N 1
ATOM 572 C CA . GLN A 1 82 ? -1.177 -31.738 -2.661 1.00 55.16 82 GLN A CA 1
ATOM 573 C C . GLN A 1 82 ? -2.609 -31.615 -3.215 1.00 55.16 82 GLN A C 1
ATOM 575 O O . GLN A 1 82 ? -2.943 -32.320 -4.171 1.00 55.16 82 GLN A O 1
ATOM 580 N N . PRO A 1 83 ? -3.463 -30.742 -2.649 1.00 54.66 83 PRO A N 1
ATOM 581 C CA . PRO A 1 83 ? -4.808 -30.535 -3.176 1.00 54.66 83 PRO A CA 1
ATOM 582 C C . PRO A 1 83 ? -4.748 -29.951 -4.596 1.00 54.66 83 PRO A C 1
ATOM 584 O O . PRO A 1 83 ? -3.971 -29.032 -4.860 1.00 54.66 83 PRO A O 1
ATOM 587 N N . GLU A 1 84 ? -5.587 -30.455 -5.508 1.00 54.75 84 GLU A N 1
ATOM 588 C CA . GLU A 1 84 ? -5.825 -29.761 -6.780 1.00 54.75 84 GLU A CA 1
ATOM 589 C C . GLU A 1 84 ? -6.437 -28.371 -6.496 1.00 54.75 84 GLU A C 1
ATOM 591 O O . GLU A 1 84 ? -7.194 -28.229 -5.532 1.00 54.75 84 GLU A O 1
ATOM 596 N N . PRO A 1 85 ? -6.133 -27.335 -7.303 1.00 53.66 85 PRO A N 1
ATOM 597 C CA . PRO A 1 85 ? -6.626 -25.979 -7.067 1.00 53.66 85 PRO A CA 1
ATOM 598 C C . PRO A 1 85 ? -8.143 -25.875 -7.305 1.00 53.66 85 PRO A C 1
ATOM 600 O O . PRO A 1 85 ? -8.608 -25.605 -8.415 1.00 53.66 85 PRO A O 1
ATOM 603 N N . GLU A 1 86 ? -8.925 -26.083 -6.245 1.00 56.66 86 GLU A N 1
ATOM 604 C CA . GLU A 1 86 ? -10.368 -25.838 -6.218 1.00 56.66 86 GLU A CA 1
ATOM 605 C C . GLU A 1 86 ? -10.648 -24.325 -6.178 1.00 56.66 86 GLU A C 1
ATOM 607 O O . GLU A 1 86 ? -10.645 -23.712 -5.115 1.00 56.66 86 GLU A O 1
ATOM 612 N N . GLY A 1 87 ? -10.909 -23.714 -7.339 1.00 69.94 87 GLY A N 1
ATOM 613 C CA . GLY A 1 87 ? -11.242 -22.290 -7.434 1.00 69.94 87 GLY A CA 1
ATOM 614 C C . GLY A 1 87 ? -11.926 -21.899 -8.748 1.00 69.94 87 GLY A C 1
ATOM 615 O O . GLY A 1 87 ? -11.971 -22.666 -9.715 1.00 69.94 87 GLY A O 1
ATOM 616 N N . VAL A 1 88 ? -12.497 -20.694 -8.786 1.00 89.19 88 VAL A N 1
ATOM 617 C CA . VAL A 1 88 ? -13.159 -20.143 -9.981 1.00 89.19 88 VAL A CA 1
ATOM 618 C C . VAL A 1 88 ? -12.116 -19.501 -10.899 1.00 89.19 88 VAL A C 1
ATOM 620 O O . VAL A 1 88 ? -11.269 -18.746 -10.441 1.00 89.19 88 VAL A O 1
ATOM 623 N N . ILE A 1 89 ? -12.164 -19.765 -12.208 1.00 89.81 89 ILE A N 1
ATOM 624 C CA . ILE A 1 89 ? -11.232 -19.138 -13.162 1.00 89.81 89 ILE A CA 1
ATOM 625 C C . ILE A 1 89 ? -11.608 -17.664 -13.371 1.00 89.81 89 ILE A C 1
ATOM 627 O O . ILE A 1 89 ? -12.765 -17.353 -13.669 1.00 89.81 89 ILE A O 1
ATOM 631 N N . CYS A 1 90 ? -10.615 -16.779 -13.284 1.00 92.75 90 CYS A N 1
ATOM 632 C CA . CYS A 1 90 ? -10.763 -15.332 -13.423 1.00 92.75 90 CYS A CA 1
ATOM 633 C C . CYS A 1 90 ? -9.831 -14.741 -14.493 1.00 92.75 90 CYS A C 1
ATOM 635 O O . CYS A 1 90 ? -8.916 -15.397 -14.998 1.00 92.75 90 CYS A O 1
ATOM 637 N N . GLY A 1 91 ? -10.079 -13.486 -14.870 1.00 90.62 91 GLY A N 1
ATOM 638 C CA . GLY A 1 91 ? -9.335 -12.798 -15.925 1.00 90.62 91 GLY A CA 1
ATOM 639 C C . GLY A 1 91 ? -9.552 -13.416 -17.312 1.00 90.62 91 GLY A C 1
ATOM 640 O O . GLY A 1 91 ? -10.675 -13.789 -17.677 1.00 90.62 91 GLY A O 1
ATOM 641 N N . GLY A 1 92 ? -8.471 -13.489 -18.096 1.00 87.75 92 GLY A N 1
ATOM 642 C CA . GLY A 1 92 ? -8.441 -14.015 -19.464 1.00 87.75 92 GLY A CA 1
ATOM 643 C C . GLY A 1 92 ? -9.415 -13.355 -20.453 1.00 87.75 92 GLY A C 1
ATOM 644 O O . GLY A 1 92 ? -10.011 -12.315 -20.176 1.00 87.75 92 GLY A O 1
ATOM 645 N N . HIS A 1 93 ? -9.642 -14.013 -21.599 1.00 82.94 93 HIS A N 1
ATOM 646 C CA . HIS A 1 93 ? -10.534 -13.550 -22.685 1.00 82.94 93 HIS A CA 1
ATOM 647 C C . HIS A 1 93 ? -11.974 -13.200 -22.256 1.00 82.94 93 HIS A C 1
ATOM 649 O O . HIS A 1 93 ? -12.709 -12.575 -23.024 1.00 82.94 93 HIS A O 1
ATOM 655 N N . LEU A 1 94 ? -12.418 -13.667 -21.086 1.00 78.62 94 LEU A N 1
ATOM 656 C CA . LEU A 1 94 ? -13.764 -13.425 -20.565 1.00 78.62 94 LEU A CA 1
ATOM 657 C C . LEU A 1 94 ? -13.819 -12.251 -19.578 1.00 78.62 94 LEU A C 1
ATOM 659 O O . LEU A 1 94 ? -14.918 -11.779 -19.293 1.00 78.62 94 LEU A O 1
ATOM 663 N N . GLY A 1 95 ? -12.672 -11.780 -19.072 1.00 80.75 95 GLY A N 1
ATOM 664 C CA . GLY A 1 95 ? -12.596 -10.714 -18.072 1.00 80.75 95 GLY A CA 1
ATOM 665 C C . GLY A 1 95 ? -13.372 -11.040 -16.795 1.00 80.75 95 GLY A C 1
ATOM 666 O O . GLY A 1 95 ? -14.001 -10.153 -16.222 1.00 80.75 95 GLY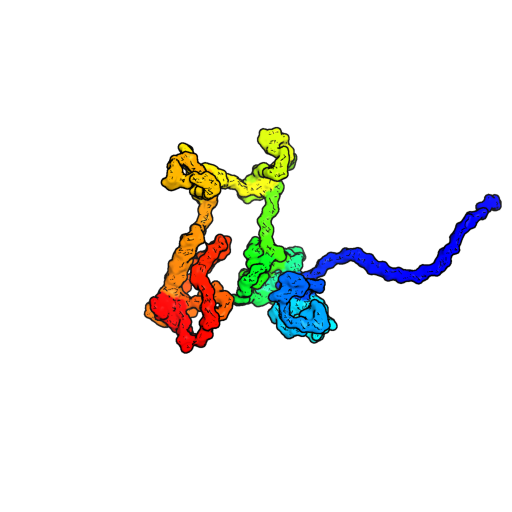 A O 1
ATOM 667 N N . GLN A 1 96 ? -13.413 -12.316 -16.395 1.00 87.38 96 GLN A N 1
ATOM 668 C CA . GLN A 1 96 ? -14.241 -12.745 -15.270 1.00 87.38 96 GLN A CA 1
ATOM 669 C C . GLN A 1 96 ? -13.631 -12.259 -13.950 1.00 87.38 96 GLN A C 1
ATOM 671 O O . GLN A 1 96 ? -12.489 -12.588 -13.634 1.00 87.38 96 GLN A O 1
ATOM 676 N N . ALA A 1 97 ? -14.399 -11.473 -13.197 1.00 89.88 97 ALA A N 1
ATOM 677 C CA . ALA A 1 97 ? -14.060 -11.060 -11.841 1.00 89.88 97 ALA A CA 1
ATOM 678 C C . ALA A 1 97 ? -14.428 -12.148 -10.818 1.00 89.88 97 ALA A C 1
ATOM 680 O O . ALA A 1 97 ? -15.264 -13.015 -11.094 1.00 89.88 97 ALA A O 1
ATOM 681 N N . CYS A 1 98 ? -13.805 -12.058 -9.648 1.00 92.62 98 CYS A N 1
ATOM 682 C CA . CYS A 1 98 ? -14.115 -12.850 -8.461 1.00 92.62 98 CYS A CA 1
ATOM 683 C C . CYS A 1 98 ? -15.184 -12.148 -7.597 1.00 92.62 98 CYS A C 1
ATOM 685 O O . CYS A 1 98 ? -15.718 -11.109 -8.001 1.00 92.62 98 CYS A O 1
ATOM 687 N N . ALA A 1 99 ? -15.529 -12.717 -6.444 1.00 93.06 99 ALA A N 1
ATOM 688 C CA . ALA A 1 99 ? -16.337 -12.062 -5.417 1.00 93.06 99 ALA A CA 1
ATOM 689 C C . ALA A 1 99 ? -15.575 -10.911 -4.721 1.00 93.06 99 ALA A C 1
ATOM 691 O O . ALA A 1 99 ? -14.367 -10.759 -4.891 1.00 93.06 99 ALA A O 1
ATOM 692 N N . ASP A 1 100 ? -16.285 -10.087 -3.942 1.00 87.69 100 ASP A N 1
ATOM 693 C CA . ASP A 1 100 ? -15.715 -8.900 -3.276 1.00 87.69 100 ASP A CA 1
ATOM 694 C C . ASP A 1 100 ? -14.702 -9.272 -2.158 1.00 87.69 100 ASP A C 1
ATOM 696 O O . ASP A 1 100 ? -13.815 -8.487 -1.806 1.00 87.69 100 ASP A O 1
ATOM 700 N N . ASP A 1 101 ? -14.837 -10.483 -1.612 1.00 87.50 101 ASP A N 1
ATOM 701 C CA . ASP A 1 101 ? -13.997 -11.151 -0.611 1.00 87.50 101 ASP A CA 1
ATOM 702 C C . ASP A 1 101 ? -12.899 -12.057 -1.216 1.00 87.50 101 ASP A C 1
ATOM 704 O O . ASP A 1 101 ? -12.035 -12.553 -0.494 1.00 87.50 101 ASP A O 1
ATOM 708 N N . GLU A 1 102 ? -12.855 -12.196 -2.543 1.00 91.31 102 GLU A N 1
ATOM 709 C CA . GLU A 1 102 ? -11.825 -12.925 -3.295 1.00 91.31 102 GLU A CA 1
ATOM 710 C C . GLU A 1 102 ? -10.878 -11.958 -4.040 1.00 91.31 102 GLU A C 1
ATOM 712 O O . GLU A 1 102 ? -11.185 -10.788 -4.269 1.00 91.31 102 GLU A O 1
ATOM 717 N N . TYR A 1 103 ? -9.722 -12.453 -4.488 1.00 91.94 103 TYR A N 1
ATOM 718 C CA . TYR A 1 103 ? -8.870 -11.779 -5.472 1.00 91.94 103 TYR A CA 1
ATOM 719 C C . TYR A 1 103 ? -8.489 -12.723 -6.614 1.00 91.94 103 TYR A C 1
ATOM 721 O O . TYR A 1 103 ? -8.454 -13.942 -6.451 1.00 91.94 103 TYR A O 1
ATOM 729 N N . CYS A 1 104 ? -8.202 -12.161 -7.791 1.00 93.19 104 CYS A N 1
ATOM 730 C CA . CYS A 1 104 ? -7.776 -12.949 -8.946 1.00 93.19 104 CYS A CA 1
ATOM 731 C C . CYS A 1 104 ? -6.267 -13.209 -8.881 1.00 93.19 104 CYS A C 1
ATOM 733 O O . CYS A 1 104 ? -5.470 -12.375 -9.311 1.00 93.19 104 CYS A O 1
ATOM 735 N N . ALA A 1 105 ? -5.875 -14.355 -8.327 1.00 91.56 105 ALA A N 1
ATOM 736 C CA . ALA A 1 105 ? -4.485 -14.767 -8.211 1.00 91.56 105 ALA A CA 1
ATOM 737 C C . ALA A 1 105 ? -3.939 -15.209 -9.579 1.00 91.56 105 ALA A C 1
ATOM 739 O O . ALA A 1 105 ? -4.345 -16.237 -10.129 1.00 91.56 105 ALA A O 1
ATOM 740 N N . PHE A 1 106 ? -3.006 -14.431 -10.127 1.00 87.19 106 PHE A N 1
ATOM 741 C CA . PHE A 1 106 ? -2.245 -14.779 -11.326 1.00 87.19 106 PHE A CA 1
ATOM 742 C C . PHE A 1 106 ? -0.907 -15.432 -10.953 1.00 87.19 106 PHE A C 1
ATOM 744 O O . PHE A 1 106 ? -0.324 -15.144 -9.909 1.00 87.19 106 PHE A O 1
ATOM 751 N N . GLU A 1 107 ? -0.388 -16.279 -11.840 1.00 83.31 107 GLU A N 1
ATOM 752 C CA . GLU A 1 107 ? 0.976 -16.806 -11.739 1.00 83.31 107 GLU A CA 1
ATOM 753 C C . GLU A 1 107 ? 2.012 -15.684 -11.957 1.00 83.31 107 GLU A C 1
ATOM 755 O O . GLU A 1 107 ? 1.823 -14.800 -12.801 1.00 83.31 107 GLU A O 1
ATOM 760 N N . ILE A 1 108 ? 3.124 -15.700 -11.213 1.00 70.25 108 ILE A N 1
ATOM 761 C CA . ILE A 1 108 ? 4.178 -14.686 -11.362 1.00 70.25 108 ILE A CA 1
ATOM 762 C C . ILE A 1 108 ? 4.839 -14.878 -12.733 1.00 70.25 108 ILE A C 1
ATOM 764 O O . ILE A 1 108 ? 5.388 -15.934 -13.031 1.00 70.25 108 ILE A O 1
ATOM 768 N N . GLY A 1 109 ? 4.776 -13.848 -13.581 1.00 67.25 109 GLY A N 1
ATOM 769 C CA . GLY A 1 109 ? 5.153 -13.938 -14.998 1.00 67.25 109 GLY A CA 1
ATOM 770 C C . GLY A 1 109 ? 3.972 -14.033 -15.974 1.00 67.25 109 GLY A C 1
ATOM 771 O O . GLY A 1 109 ? 4.164 -13.787 -17.163 1.00 67.25 109 GLY A O 1
ATOM 772 N N . ALA A 1 110 ? 2.738 -14.240 -15.498 1.00 77.44 110 ALA A N 1
ATOM 773 C CA . ALA A 1 110 ? 1.514 -14.032 -16.288 1.00 77.44 110 ALA A CA 1
ATOM 774 C C . ALA A 1 110 ? 1.163 -12.537 -16.486 1.00 77.44 110 ALA A C 1
ATOM 776 O O . ALA A 1 110 ? 0.127 -12.212 -17.067 1.00 77.44 110 ALA A O 1
ATOM 777 N N . ILE A 1 111 ? 2.011 -11.632 -15.970 1.00 82.75 111 ILE A N 1
ATOM 778 C CA . ILE A 1 111 ? 1.929 -10.163 -16.062 1.00 82.75 111 ILE A CA 1
ATOM 779 C C . ILE A 1 111 ? 0.485 -9.671 -15.852 1.00 82.75 111 ILE A C 1
ATOM 781 O O . ILE A 1 111 ? -0.100 -9.009 -16.706 1.00 82.75 111 ILE A O 1
ATOM 785 N N . CYS A 1 112 ? -0.118 -10.053 -14.722 1.00 87.56 112 CYS A N 1
ATOM 786 C CA . CYS A 1 112 ? -1.434 -9.563 -14.296 1.00 87.56 112 CYS A CA 1
ATOM 787 C C . CYS A 1 112 ? -2.587 -9.846 -15.280 1.00 87.56 112 CYS A C 1
ATOM 789 O O . CYS A 1 112 ? -3.511 -9.044 -15.415 1.00 87.56 112 CYS A O 1
ATOM 791 N N . GLY A 1 113 ? -2.523 -10.975 -15.996 1.00 85.88 113 GLY A N 1
ATOM 792 C CA . GLY A 1 113 ? -3.518 -11.356 -17.002 1.00 85.88 113 GLY A CA 1
ATOM 793 C C . GLY A 1 113 ? -3.194 -10.880 -18.422 1.00 85.88 113 GLY A C 1
ATOM 794 O O . GLY A 1 113 ? -4.058 -10.924 -19.303 1.00 85.88 113 GLY A O 1
ATOM 795 N N . TRP A 1 114 ? -1.964 -10.417 -18.677 1.00 85.06 114 TRP A N 1
ATOM 796 C CA . TRP A 1 114 ? -1.530 -10.000 -20.012 1.00 85.06 114 TRP A CA 1
ATOM 797 C C . TRP A 1 114 ? -1.644 -11.134 -21.036 1.00 85.06 114 TRP A C 1
ATOM 799 O O . TRP A 1 114 ? -1.541 -12.316 -20.707 1.00 85.06 114 TRP A O 1
ATOM 809 N N . ALA A 1 115 ? -1.870 -10.759 -22.299 1.00 85.69 115 ALA A N 1
ATOM 810 C CA . ALA A 1 115 ? -2.152 -11.688 -23.397 1.00 85.69 115 ALA A CA 1
ATOM 811 C C . ALA A 1 115 ? -3.261 -12.715 -23.069 1.00 85.69 115 ALA A C 1
ATOM 813 O O . ALA A 1 115 ? -3.229 -13.846 -23.553 1.00 85.69 115 ALA A O 1
ATOM 814 N N . ASP A 1 116 ? -4.238 -12.290 -22.258 1.00 86.44 116 ASP A N 1
ATOM 815 C CA . ASP A 1 116 ? -5.400 -13.069 -21.837 1.00 86.44 116 ASP A CA 1
ATOM 816 C C . ASP A 1 116 ? -5.062 -14.301 -20.976 1.00 86.44 116 ASP A C 1
ATOM 818 O O . ASP A 1 116 ? -5.806 -15.288 -20.969 1.00 86.44 116 ASP A O 1
ATOM 822 N N . ALA A 1 117 ? -3.974 -14.228 -20.202 1.00 86.25 117 ALA A N 1
ATOM 823 C CA . ALA A 1 117 ? -3.718 -15.176 -19.127 1.00 86.25 117 ALA A CA 1
ATOM 824 C C . ALA A 1 117 ? -4.852 -15.147 -18.080 1.00 86.25 117 ALA A C 1
ATOM 826 O O . ALA A 1 117 ? -5.416 -14.098 -17.755 1.00 86.25 117 ALA A O 1
ATOM 827 N N . SER A 1 118 ? -5.200 -16.323 -17.562 1.00 89.50 118 SER A N 1
ATOM 828 C CA . SER A 1 118 ? -6.231 -16.508 -16.539 1.00 89.50 118 SER A CA 1
ATOM 829 C C . SER A 1 118 ? -5.610 -16.727 -15.165 1.00 89.50 118 SER A C 1
ATOM 831 O O . SER A 1 118 ? -4.633 -17.467 -15.055 1.00 89.50 118 SER A O 1
ATOM 833 N N . GLY A 1 119 ? -6.215 -16.147 -14.135 1.00 89.69 119 GLY A N 1
ATOM 834 C CA . GLY A 1 119 ? -5.925 -16.468 -12.741 1.00 89.69 119 GLY A CA 1
ATOM 835 C C . GLY A 1 119 ? -6.949 -17.440 -12.151 1.00 89.69 119 GLY A C 1
ATOM 836 O O . GLY A 1 119 ? -7.869 -17.902 -12.837 1.00 89.69 119 GLY A O 1
ATOM 837 N N . VAL A 1 120 ? -6.814 -17.693 -10.853 1.00 91.44 120 VAL A N 1
ATOM 838 C CA . VAL A 1 120 ? -7.805 -18.392 -10.024 1.00 91.44 120 VAL A CA 1
ATOM 839 C C . VAL A 1 120 ? -8.296 -17.432 -8.939 1.00 91.44 120 VAL A C 1
ATOM 841 O O . VAL A 1 120 ? -7.505 -16.671 -8.388 1.00 91.44 120 VAL A O 1
ATOM 844 N N . CYS A 1 121 ? -9.596 -17.433 -8.656 1.00 92.44 121 CYS A N 1
ATOM 845 C CA . CYS A 1 121 ? -10.156 -16.721 -7.515 1.00 92.44 121 CYS A CA 1
ATOM 846 C C . CYS A 1 121 ? -9.734 -17.409 -6.219 1.00 92.44 121 CYS A C 1
ATOM 848 O O . CYS A 1 121 ? -9.948 -18.613 -6.058 1.00 92.44 121 CYS A O 1
ATOM 850 N N . THR A 1 122 ? -9.142 -16.625 -5.325 1.00 88.19 122 THR A N 1
ATOM 851 C CA . THR A 1 122 ? -8.610 -17.056 -4.032 1.00 88.19 122 THR A CA 1
ATOM 852 C C . THR A 1 122 ? -9.146 -16.120 -2.954 1.00 88.19 122 THR A C 1
ATOM 854 O O . THR A 1 122 ? -9.203 -14.910 -3.179 1.00 88.19 122 THR A O 1
ATOM 857 N N . ASP A 1 123 ? -9.512 -16.652 -1.787 1.00 87.25 123 ASP A N 1
ATOM 858 C CA . ASP A 1 123 ? -9.961 -15.850 -0.641 1.00 87.25 123 ASP A CA 1
ATOM 859 C C . ASP A 1 123 ? -8.915 -14.785 -0.249 1.00 87.25 123 ASP A C 1
ATOM 861 O O . ASP A 1 123 ? -7.706 -15.048 -0.224 1.00 87.25 123 ASP A O 1
ATOM 865 N N . ARG A 1 124 ? -9.367 -13.574 0.094 1.00 87.12 124 ARG A N 1
ATOM 866 C CA . ARG A 1 124 ? -8.493 -12.509 0.607 1.00 87.12 124 ARG A CA 1
ATOM 867 C C . ARG A 1 124 ? -8.188 -12.761 2.093 1.00 87.12 124 ARG A C 1
ATOM 869 O O . ARG A 1 124 ? -9.120 -12.903 2.881 1.00 87.12 124 ARG A O 1
ATOM 876 N N . PRO A 1 125 ? -6.915 -12.793 2.527 1.00 80.94 125 PRO A N 1
ATOM 877 C CA . PRO A 1 125 ? -6.581 -13.047 3.928 1.00 80.94 125 PRO A CA 1
ATOM 878 C C . PRO A 1 125 ? -6.956 -11.866 4.843 1.00 80.94 125 PRO A C 1
ATOM 880 O O . PRO A 1 125 ? -6.433 -10.761 4.687 1.00 80.94 125 PRO A O 1
ATOM 883 N N . ASP A 1 126 ? -7.787 -12.133 5.859 1.00 81.31 126 ASP A N 1
ATOM 884 C CA . ASP A 1 126 ? -8.166 -11.191 6.937 1.00 81.31 126 ASP A CA 1
ATOM 885 C C . ASP A 1 126 ? -6.974 -10.690 7.778 1.00 81.31 126 ASP A C 1
ATOM 887 O O . ASP A 1 126 ? -7.060 -9.664 8.458 1.00 81.31 126 ASP A O 1
ATOM 891 N N . ALA A 1 127 ? -5.877 -11.453 7.814 1.00 76.69 127 ALA A N 1
ATOM 892 C CA . ALA A 1 127 ? -4.720 -11.179 8.655 1.00 76.69 127 ALA A CA 1
ATOM 893 C C . ALA A 1 127 ? -3.422 -11.666 8.001 1.00 76.69 127 ALA A C 1
ATOM 895 O O . ALA A 1 127 ? -3.342 -12.792 7.512 1.00 76.69 127 ALA A O 1
ATOM 896 N N . CYS A 1 128 ? -2.382 -10.835 8.072 1.00 78.50 128 CYS A N 1
ATOM 897 C CA . CYS A 1 128 ? -1.067 -11.110 7.501 1.00 78.50 128 CYS A CA 1
ATOM 898 C C . CYS A 1 128 ? 0.047 -10.956 8.536 1.00 78.50 128 CYS A C 1
ATOM 900 O O . CYS A 1 128 ? -0.048 -10.166 9.476 1.00 78.50 128 CYS A O 1
ATOM 902 N N . ILE A 1 129 ? 1.136 -11.703 8.348 1.00 75.62 129 ILE A N 1
ATOM 903 C CA . ILE A 1 129 ? 2.342 -11.548 9.165 1.00 75.62 129 ILE A CA 1
ATOM 904 C C . ILE A 1 129 ? 3.078 -10.253 8.798 1.00 75.62 129 ILE A C 1
ATOM 906 O O . ILE A 1 129 ? 3.245 -9.934 7.623 1.00 75.62 129 ILE A O 1
ATOM 910 N N . ALA A 1 130 ? 3.593 -9.541 9.802 1.00 72.69 130 ALA A N 1
ATOM 911 C CA . ALA A 1 130 ? 4.410 -8.333 9.627 1.00 72.69 130 ALA A CA 1
ATOM 912 C C . ALA A 1 130 ? 5.868 -8.653 9.209 1.00 72.69 130 ALA A C 1
ATOM 914 O O . ALA A 1 130 ? 6.829 -8.115 9.758 1.00 72.69 130 ALA A O 1
ATOM 915 N N . LEU A 1 131 ? 6.045 -9.591 8.274 1.00 75.44 131 LEU A N 1
ATOM 916 C CA . LEU A 1 131 ? 7.341 -9.947 7.697 1.00 75.44 131 LEU A CA 1
ATOM 917 C C . LEU A 1 131 ? 7.602 -9.080 6.462 1.00 75.44 131 LEU A C 1
ATOM 919 O O . LEU A 1 131 ? 6.792 -9.090 5.543 1.00 75.44 131 LEU A O 1
ATOM 923 N N . TYR A 1 132 ? 8.741 -8.386 6.415 1.00 76.19 132 TYR A N 1
ATOM 924 C CA . TYR A 1 132 ? 9.164 -7.660 5.215 1.00 76.19 132 TYR A CA 1
ATOM 925 C C . TYR A 1 132 ? 9.856 -8.610 4.221 1.00 76.19 132 TYR A C 1
ATOM 927 O O . TYR A 1 132 ? 10.917 -9.173 4.519 1.00 76.19 132 TYR A O 1
ATOM 935 N N . ASP A 1 133 ? 9.225 -8.805 3.065 1.00 76.81 133 ASP A N 1
ATOM 936 C CA . ASP A 1 133 ? 9.703 -9.545 1.888 1.00 76.81 133 ASP A CA 1
ATOM 937 C C . ASP A 1 133 ? 8.930 -8.983 0.672 1.00 76.81 133 ASP A C 1
ATOM 939 O O . ASP A 1 133 ? 7.929 -9.572 0.254 1.00 76.81 133 ASP A O 1
ATOM 943 N N . PRO A 1 134 ? 9.280 -7.761 0.216 1.00 80.38 134 PRO A N 1
ATOM 944 C CA . PRO A 1 134 ? 8.369 -6.904 -0.537 1.00 80.38 134 PRO A CA 1
ATOM 945 C C . PRO A 1 134 ? 8.071 -7.410 -1.949 1.00 80.38 134 PRO A C 1
ATOM 947 O O . PRO A 1 134 ? 8.855 -8.148 -2.553 1.00 80.38 134 PRO A O 1
ATOM 950 N N . VAL A 1 135 ? 6.923 -6.983 -2.472 1.00 86.00 135 VAL A N 1
ATOM 951 C CA . VAL A 1 135 ? 6.396 -7.355 -3.792 1.00 86.00 135 VAL A CA 1
ATOM 952 C C . VAL A 1 135 ? 5.736 -6.162 -4.481 1.00 86.00 135 VAL A C 1
ATOM 954 O O . VAL A 1 135 ? 5.181 -5.286 -3.814 1.00 86.00 135 VAL A O 1
ATOM 957 N N . CYS A 1 136 ? 5.726 -6.172 -5.812 1.00 88.62 136 CYS A N 1
ATOM 958 C CA . CYS A 1 136 ? 4.984 -5.210 -6.614 1.00 88.62 136 CYS A CA 1
ATOM 959 C C . CYS A 1 136 ? 3.618 -5.790 -6.997 1.00 88.62 136 CYS A C 1
ATOM 961 O O . CYS A 1 136 ? 3.538 -6.890 -7.555 1.00 88.62 136 CYS A O 1
ATOM 963 N N . GLY A 1 137 ? 2.544 -5.068 -6.681 1.00 90.75 137 GLY A N 1
ATOM 964 C CA . GLY A 1 137 ? 1.169 -5.436 -7.009 1.00 90.75 137 GLY A CA 1
ATOM 965 C C . GLY A 1 137 ? 0.818 -5.206 -8.482 1.00 90.75 137 GLY A C 1
ATOM 966 O O . GLY A 1 137 ? 1.447 -4.425 -9.196 1.00 90.75 137 GLY A O 1
ATOM 967 N N . CYS A 1 138 ? -0.225 -5.880 -8.957 1.00 88.31 138 CYS A N 1
ATOM 968 C CA . CYS A 1 138 ? -0.741 -5.741 -10.322 1.00 88.31 138 CYS A CA 1
ATOM 969 C C . CYS A 1 138 ? -1.409 -4.389 -10.624 1.00 88.31 138 CYS A C 1
ATOM 971 O O . CYS A 1 138 ? -1.646 -4.051 -11.782 1.00 88.31 138 CYS A O 1
ATOM 973 N N . ASP A 1 139 ? -1.676 -3.627 -9.577 1.00 88.62 139 ASP A N 1
ATOM 974 C CA . ASP A 1 139 ? -2.128 -2.243 -9.521 1.00 88.62 139 ASP A CA 1
ATOM 975 C C . ASP A 1 139 ? -0.970 -1.222 -9.488 1.00 88.62 139 ASP A C 1
ATOM 977 O O . ASP A 1 139 ? -1.218 -0.025 -9.603 1.00 88.62 139 ASP A O 1
ATOM 981 N N . GLY A 1 140 ? 0.285 -1.681 -9.387 1.00 86.94 140 GLY A N 1
ATOM 982 C CA . GLY A 1 140 ? 1.487 -0.838 -9.394 1.00 86.94 140 GLY A CA 1
ATOM 983 C C . GLY A 1 140 ? 1.936 -0.326 -8.021 1.00 86.94 140 GLY A C 1
ATOM 984 O O . GLY A 1 140 ? 2.853 0.488 -7.961 1.00 86.94 140 GLY A O 1
ATOM 985 N N . ASN A 1 141 ? 1.323 -0.797 -6.931 1.00 86.12 141 ASN A N 1
ATOM 986 C CA . ASN A 1 141 ? 1.712 -0.443 -5.565 1.00 86.12 141 ASN A CA 1
ATOM 987 C C . ASN A 1 141 ? 2.715 -1.446 -4.971 1.00 86.12 141 ASN A C 1
ATOM 989 O O . ASN A 1 141 ? 2.613 -2.657 -5.182 1.00 86.12 141 ASN A O 1
ATOM 993 N N . THR A 1 142 ? 3.666 -0.946 -4.181 1.00 87.94 142 THR A N 1
ATOM 994 C CA . THR A 1 142 ? 4.592 -1.772 -3.390 1.00 87.94 142 THR A CA 1
ATOM 995 C C . THR A 1 142 ? 3.907 -2.257 -2.114 1.00 87.94 142 THR A C 1
ATOM 997 O O . THR A 1 142 ? 3.402 -1.454 -1.334 1.00 87.94 142 THR A O 1
ATOM 1000 N N . TYR A 1 143 ? 3.960 -3.563 -1.851 1.00 82.19 143 TYR A N 1
ATOM 1001 C CA . TYR A 1 143 ? 3.458 -4.176 -0.620 1.00 82.19 143 TYR A CA 1
ATOM 1002 C C . TYR A 1 143 ? 4.594 -4.804 0.183 1.00 82.19 143 TYR A C 1
ATOM 1004 O O . TYR A 1 143 ? 5.475 -5.455 -0.376 1.00 82.19 143 TYR A O 1
ATOM 1012 N N . GLY A 1 144 ? 4.537 -4.682 1.515 1.00 76.31 144 GLY A N 1
ATOM 1013 C CA . GLY A 1 144 ? 5.559 -5.231 2.416 1.00 76.31 144 GLY A CA 1
ATOM 1014 C C . GLY A 1 144 ? 5.724 -6.757 2.349 1.00 76.31 144 GLY A C 1
ATOM 1015 O O . GLY A 1 144 ? 6.794 -7.260 2.691 1.00 76.31 144 GLY A O 1
ATOM 1016 N N . ASN A 1 145 ? 4.698 -7.486 1.891 1.00 80.06 145 ASN A N 1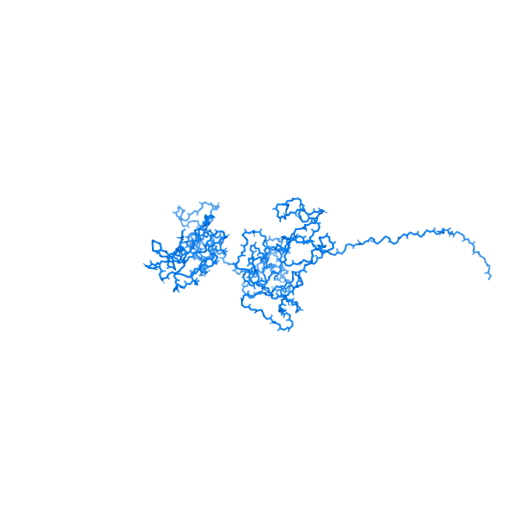
ATOM 1017 C CA . ASN A 1 145 ? 4.772 -8.881 1.443 1.00 80.06 145 ASN A CA 1
ATOM 1018 C C . ASN A 1 145 ? 3.549 -9.278 0.587 1.00 80.06 145 ASN A C 1
ATOM 1020 O O . ASN A 1 145 ? 2.575 -8.530 0.471 1.00 80.06 145 ASN A O 1
ATOM 1024 N N . SER A 1 146 ? 3.583 -10.486 0.015 1.00 83.50 146 SER A N 1
ATOM 1025 C CA . SER A 1 146 ? 2.516 -11.047 -0.828 1.00 83.50 146 SER A CA 1
ATOM 1026 C C . SER A 1 146 ? 1.175 -11.266 -0.122 1.00 83.50 146 SER A C 1
ATOM 1028 O O . SER A 1 146 ? 0.140 -11.187 -0.780 1.00 83.50 146 SER A O 1
ATOM 1030 N N . CYS A 1 147 ? 1.154 -11.487 1.197 1.00 87.75 147 CYS A N 1
ATOM 1031 C CA . CYS A 1 147 ? -0.103 -11.566 1.943 1.00 87.75 147 CYS A CA 1
ATOM 1032 C C . CYS A 1 147 ? -0.774 -10.188 2.007 1.00 87.75 147 CYS A C 1
ATOM 1034 O O . CYS A 1 147 ? -1.971 -10.090 1.758 1.00 87.75 147 CYS A O 1
ATOM 1036 N N . SER A 1 148 ? -0.017 -9.114 2.263 1.00 83.25 148 SER A N 1
ATOM 1037 C CA . SER A 1 148 ? -0.555 -7.745 2.240 1.00 83.25 148 SER A CA 1
ATOM 1038 C C . SER A 1 148 ? -1.142 -7.372 0.872 1.00 83.25 148 SER A C 1
ATOM 1040 O O . SER A 1 148 ? -2.213 -6.773 0.826 1.00 83.25 148 SER A O 1
ATOM 1042 N N . ALA A 1 149 ? -0.502 -7.790 -0.227 1.00 83.94 149 ALA A N 1
ATOM 1043 C CA . ALA A 1 149 ? -1.040 -7.637 -1.582 1.00 83.94 149 ALA A CA 1
ATOM 1044 C C . ALA A 1 149 ? -2.370 -8.403 -1.767 1.00 83.94 149 ALA A C 1
ATOM 1046 O O . ALA A 1 149 ? -3.385 -7.815 -2.144 1.00 83.94 149 ALA A O 1
ATOM 1047 N N . ALA A 1 150 ? -2.405 -9.692 -1.406 1.00 86.81 150 ALA A N 1
ATOM 1048 C CA . ALA A 1 150 ? -3.618 -10.510 -1.470 1.00 86.81 150 ALA A CA 1
ATOM 1049 C C . ALA A 1 150 ? -4.760 -9.943 -0.601 1.00 86.81 150 ALA A C 1
ATOM 1051 O O . ALA A 1 150 ? -5.906 -9.876 -1.041 1.00 86.81 150 ALA A O 1
ATOM 1052 N N . SER A 1 151 ? -4.454 -9.467 0.610 1.00 86.75 151 SER A N 1
ATOM 1053 C CA . SER A 1 151 ? -5.417 -8.834 1.523 1.00 86.75 151 SER A CA 1
ATOM 1054 C C . SER A 1 151 ? -6.010 -7.554 0.916 1.00 86.75 151 SER A C 1
ATOM 1056 O O . SER A 1 151 ? -7.227 -7.356 0.936 1.00 86.75 151 SER A O 1
ATOM 1058 N N . ALA A 1 152 ? -5.182 -6.738 0.252 1.00 88.81 152 ALA A N 1
ATOM 1059 C CA . ALA A 1 152 ? -5.618 -5.572 -0.520 1.00 88.81 152 ALA A CA 1
ATOM 1060 C C . ALA A 1 152 ? -6.413 -5.919 -1.801 1.00 88.81 152 ALA A C 1
ATOM 1062 O O . ALA A 1 152 ? -6.989 -5.027 -2.418 1.00 88.81 152 ALA A O 1
ATOM 1063 N N . GLY A 1 153 ? -6.498 -7.198 -2.184 1.00 90.56 153 GLY A N 1
ATOM 1064 C CA . GLY A 1 153 ? -7.250 -7.664 -3.351 1.00 90.56 153 GLY A CA 1
ATOM 1065 C C . GLY A 1 153 ? -6.460 -7.654 -4.665 1.00 90.56 153 GLY A C 1
ATOM 1066 O O . GLY A 1 153 ? -7.059 -7.774 -5.734 1.00 90.56 153 GLY A O 1
ATOM 1067 N N . THR A 1 154 ? -5.132 -7.515 -4.612 1.00 92.19 154 THR A N 1
ATOM 1068 C CA . THR A 1 154 ? -4.257 -7.450 -5.793 1.00 92.19 154 THR A CA 1
ATOM 1069 C C . THR A 1 154 ? -3.333 -8.666 -5.881 1.00 92.19 154 THR A C 1
ATOM 1071 O O . THR A 1 154 ? -2.896 -9.232 -4.878 1.00 92.19 154 THR A O 1
ATOM 1074 N N . SER A 1 155 ? -3.039 -9.101 -7.107 1.00 91.31 155 SER A N 1
ATOM 1075 C CA . SER A 1 155 ? -2.070 -10.172 -7.361 1.00 91.31 155 SER A CA 1
ATOM 1076 C C . SER A 1 155 ? -0.654 -9.606 -7.431 1.00 91.31 155 SER A C 1
ATOM 1078 O O . SER A 1 155 ? -0.458 -8.444 -7.779 1.00 91.31 155 SER A O 1
ATOM 1080 N N . VAL A 1 156 ? 0.351 -10.436 -7.160 1.00 88.50 156 VAL A N 1
ATOM 1081 C CA . VAL A 1 156 ? 1.760 -10.056 -7.335 1.00 88.50 156 VAL A CA 1
ATOM 1082 C C . VAL A 1 156 ? 2.118 -10.033 -8.823 1.00 88.50 156 VAL A C 1
ATOM 1084 O O . VAL A 1 156 ? 1.892 -11.013 -9.533 1.00 88.50 156 VAL A O 1
ATOM 1087 N N . GLN A 1 157 ? 2.707 -8.929 -9.284 1.00 86.06 157 GLN A N 1
ATOM 1088 C CA . GLN A 1 157 ? 3.310 -8.808 -10.610 1.00 86.06 157 GLN A CA 1
ATOM 1089 C C . GLN A 1 157 ? 4.739 -9.372 -10.615 1.00 86.06 157 GLN A C 1
ATOM 1091 O O . GLN A 1 157 ? 5.080 -10.173 -11.488 1.00 86.06 157 GLN A O 1
ATOM 1096 N N . HIS A 1 158 ? 5.560 -8.976 -9.635 1.00 81.06 158 HIS A N 1
ATOM 1097 C CA . HIS A 1 158 ? 6.931 -9.458 -9.444 1.00 81.06 158 HIS A CA 1
ATOM 1098 C C . HIS A 1 158 ? 7.388 -9.383 -7.973 1.00 81.06 158 HIS A C 1
ATOM 1100 O O . HIS A 1 158 ? 6.803 -8.672 -7.155 1.00 81.06 158 HIS A O 1
ATOM 1106 N N . GLU A 1 159 ? 8.449 -10.127 -7.636 1.00 83.62 159 GLU A N 1
ATOM 1107 C CA . GLU A 1 159 ? 9.165 -9.970 -6.359 1.00 83.62 159 GLU A CA 1
ATOM 1108 C C . GLU A 1 159 ? 9.919 -8.633 -6.306 1.00 83.62 159 GLU A C 1
ATOM 1110 O O . GLU A 1 159 ? 10.392 -8.147 -7.334 1.00 83.62 159 GLU A O 1
ATOM 1115 N N . GLY A 1 160 ? 10.112 -8.096 -5.101 1.00 83.31 160 GLY A N 1
ATOM 1116 C CA . GLY A 1 160 ? 10.735 -6.794 -4.886 1.00 83.31 160 GLY A CA 1
ATOM 1117 C C . GLY A 1 160 ? 9.729 -5.647 -4.947 1.00 83.31 160 GLY A C 1
ATOM 1118 O O . GLY A 1 160 ? 8.601 -5.805 -5.402 1.00 83.31 160 GLY A O 1
ATOM 1119 N N . GLU A 1 161 ? 10.155 -4.491 -4.455 1.00 87.38 161 GLU A N 1
ATOM 1120 C CA . GLU A 1 161 ? 9.411 -3.229 -4.525 1.00 87.38 161 GLU A CA 1
ATOM 1121 C C . GLU A 1 161 ? 9.191 -2.845 -6.004 1.00 87.38 161 GLU A C 1
ATOM 1123 O O . GLU A 1 161 ? 10.007 -3.203 -6.858 1.00 87.38 161 GLU A O 1
ATOM 1128 N N . CYS A 1 162 ? 8.091 -2.160 -6.335 1.00 87.31 162 CYS A N 1
ATOM 1129 C CA . CYS A 1 162 ? 7.853 -1.696 -7.705 1.00 87.31 162 CYS A CA 1
ATOM 1130 C C . CYS A 1 162 ? 8.979 -0.754 -8.156 1.00 87.31 162 CYS A C 1
ATOM 1132 O O . CYS A 1 162 ? 9.368 0.151 -7.417 1.00 87.31 162 CYS A O 1
ATOM 1134 N N . GLU A 1 163 ? 9.485 -0.937 -9.378 1.00 79.81 163 GLU A N 1
ATOM 1135 C CA . GLU A 1 163 ? 10.443 0.010 -9.953 1.00 79.81 163 GLU A CA 1
ATOM 1136 C C . GLU A 1 163 ? 9.734 1.331 -10.296 1.00 79.81 163 GLU A C 1
ATOM 1138 O O . GLU A 1 163 ? 8.761 1.344 -11.055 1.00 79.81 163 GLU A O 1
ATOM 1143 N N . GLU A 1 164 ? 10.257 2.448 -9.775 1.00 62.62 164 GLU A N 1
ATOM 1144 C CA . GLU A 1 164 ? 10.000 3.796 -10.303 1.00 62.62 164 GLU A CA 1
ATOM 1145 C C . GLU A 1 164 ? 10.120 3.767 -11.833 1.00 62.62 164 GLU A C 1
ATOM 1147 O O . GLU A 1 164 ? 11.125 3.291 -12.374 1.00 62.62 164 GLU A O 1
ATOM 1152 N N . ALA A 1 165 ? 9.085 4.238 -12.539 1.00 56.50 165 ALA A N 1
ATOM 1153 C CA . ALA A 1 165 ? 8.973 4.031 -13.980 1.00 56.50 165 ALA A CA 1
ATOM 1154 C C . ALA A 1 165 ? 10.225 4.570 -14.705 1.00 56.50 165 ALA A C 1
ATOM 1156 O O . ALA A 1 165 ? 10.540 5.756 -14.567 1.00 56.50 165 ALA A O 1
ATOM 1157 N N . PRO A 1 166 ? 10.950 3.738 -15.482 1.00 53.28 166 PRO A N 1
ATOM 1158 C CA . PRO A 1 166 ? 12.306 4.058 -15.914 1.00 53.28 166 PRO A CA 1
ATOM 1159 C C . PRO A 1 166 ? 12.339 5.361 -16.712 1.00 53.28 166 PRO A C 1
ATOM 1161 O O . PRO A 1 166 ? 11.618 5.501 -17.705 1.00 53.28 166 PRO A O 1
ATOM 1164 N N . ALA A 1 167 ? 13.185 6.294 -16.257 1.00 59.59 167 ALA A N 1
ATOM 1165 C CA . ALA A 1 167 ? 13.267 7.671 -16.738 1.00 59.59 167 ALA A CA 1
ATOM 1166 C C . ALA A 1 167 ? 13.258 7.729 -18.275 1.00 59.59 167 ALA A C 1
ATOM 1168 O O . ALA A 1 167 ? 14.189 7.276 -18.947 1.00 59.59 167 ALA A O 1
ATOM 1169 N N . GLN A 1 168 ? 12.153 8.219 -18.841 1.00 72.56 168 GLN A N 1
ATOM 1170 C CA . GLN A 1 168 ? 11.870 8.007 -20.258 1.00 72.56 168 GLN A CA 1
ATOM 1171 C C . GLN A 1 168 ? 12.756 8.905 -21.122 1.00 72.56 168 GLN A C 1
ATOM 1173 O O . GLN A 1 168 ? 12.814 10.112 -20.906 1.00 72.56 168 GLN A O 1
ATOM 1178 N N . PHE A 1 169 ? 13.427 8.332 -22.121 1.00 80.94 169 PHE A N 1
ATOM 1179 C CA . PHE A 1 169 ? 14.288 9.103 -23.019 1.00 80.94 169 PHE A CA 1
ATOM 1180 C C . PHE A 1 169 ? 13.489 10.121 -23.846 1.00 80.94 169 PHE A C 1
ATOM 1182 O O . PHE A 1 169 ? 12.493 9.772 -24.486 1.00 80.94 169 PHE A O 1
ATOM 1189 N N . CYS A 1 170 ? 13.996 11.349 -23.921 1.00 80.75 170 CYS A N 1
ATOM 1190 C CA . CYS A 1 170 ? 13.419 12.446 -24.687 1.00 80.75 170 CYS A CA 1
ATOM 1191 C C . CYS A 1 170 ? 14.466 13.201 -25.521 1.00 80.75 170 CYS A C 1
ATOM 1193 O O . CYS A 1 170 ? 15.666 12.927 -25.477 1.00 80.75 170 CYS A O 1
ATOM 1195 N N . GLY A 1 171 ? 14.003 14.155 -26.330 1.00 84.38 171 GLY A N 1
ATOM 1196 C CA . GLY A 1 171 ? 14.861 14.986 -27.167 1.00 84.38 171 GLY A CA 1
ATOM 1197 C C . GLY A 1 171 ? 15.531 14.196 -28.293 1.00 84.38 171 GLY A C 1
ATOM 1198 O O . GLY A 1 171 ? 14.873 13.470 -29.050 1.00 84.38 171 GLY A O 1
ATOM 1199 N N . GLY A 1 172 ? 16.840 14.384 -28.444 1.00 78.88 172 GLY A N 1
ATOM 1200 C CA . GLY A 1 172 ? 17.651 13.795 -29.503 1.00 78.88 172 GLY A CA 1
ATOM 1201 C C . GLY A 1 172 ? 17.354 14.364 -30.893 1.00 78.88 172 GLY A C 1
ATOM 1202 O O . GLY A 1 172 ? 16.431 15.155 -31.095 1.00 78.88 172 GLY A O 1
ATOM 1203 N N . PHE A 1 173 ? 18.078 13.868 -31.902 1.00 71.31 173 PHE A N 1
ATOM 1204 C CA . PHE A 1 173 ? 17.868 14.196 -33.327 1.00 71.31 173 PHE A CA 1
ATOM 1205 C C . PHE A 1 173 ? 16.420 13.986 -33.834 1.00 71.31 173 PHE A C 1
ATOM 1207 O O . PHE A 1 173 ? 16.058 14.462 -34.913 1.00 71.31 173 PHE A O 1
ATOM 1214 N N . ALA A 1 174 ? 15.609 13.214 -33.102 1.00 75.62 174 ALA A N 1
ATOM 1215 C CA . ALA A 1 174 ? 14.219 12.905 -33.419 1.00 75.62 174 ALA A CA 1
ATOM 1216 C C . ALA A 1 174 ? 13.205 13.842 -32.732 1.00 75.62 174 ALA A C 1
ATOM 1218 O O . ALA A 1 174 ? 12.039 13.834 -33.125 1.00 75.62 174 ALA A O 1
ATOM 1219 N N . GLY A 1 175 ? 13.624 14.643 -31.743 1.00 77.31 175 GLY A N 1
ATOM 1220 C CA . GLY A 1 175 ? 12.744 15.533 -30.983 1.00 77.31 175 GLY A CA 1
ATOM 1221 C C . GLY A 1 175 ? 11.654 14.781 -30.216 1.00 77.31 175 GLY A C 1
ATOM 1222 O O . GLY A 1 175 ? 10.484 15.153 -30.299 1.00 77.31 175 GLY A O 1
ATOM 1223 N N . ILE A 1 176 ? 12.020 13.692 -29.532 1.00 82.19 176 ILE A N 1
ATOM 1224 C CA . ILE A 1 176 ? 11.078 12.851 -28.783 1.00 82.19 176 ILE A CA 1
ATOM 1225 C C . ILE A 1 176 ? 10.492 13.672 -27.630 1.00 82.19 176 ILE A C 1
ATOM 1227 O O . ILE A 1 176 ? 11.213 14.109 -26.735 1.00 82.19 176 ILE A O 1
ATOM 1231 N N . ALA A 1 177 ? 9.183 13.908 -27.679 1.00 77.31 177 ALA A N 1
ATOM 1232 C CA . ALA A 1 177 ? 8.453 14.577 -26.613 1.00 77.31 177 ALA A CA 1
ATOM 1233 C C . ALA A 1 177 ? 8.135 13.596 -25.479 1.00 77.31 177 ALA A C 1
ATOM 1235 O O . ALA A 1 177 ? 7.882 12.415 -25.728 1.00 77.31 177 ALA A O 1
ATOM 1236 N N . CYS A 1 178 ? 8.106 14.111 -24.254 1.00 74.31 178 CYS A N 1
ATOM 1237 C CA . CYS A 1 178 ? 7.641 13.373 -23.090 1.00 74.31 178 CYS A CA 1
ATOM 1238 C C . CYS A 1 178 ? 6.114 13.161 -23.105 1.00 74.31 178 CYS A C 1
ATOM 1240 O O . CYS A 1 178 ? 5.404 13.870 -23.827 1.00 74.31 178 CYS A O 1
ATOM 1242 N N . PRO A 1 179 ? 5.598 12.206 -22.308 1.00 70.06 179 PRO A N 1
ATOM 1243 C CA . PRO A 1 179 ? 4.177 12.117 -21.977 1.00 70.06 179 PRO A CA 1
ATOM 1244 C C . PRO A 1 179 ? 3.611 13.419 -21.389 1.00 70.06 179 PRO A C 1
ATOM 1246 O O . PRO A 1 179 ? 4.347 14.249 -20.851 1.00 70.06 179 PRO A O 1
ATOM 1249 N N . ASP A 1 180 ? 2.286 13.575 -21.455 1.00 63.00 180 ASP A N 1
ATOM 1250 C CA . ASP A 1 180 ? 1.584 14.720 -20.865 1.00 63.00 180 ASP A CA 1
ATOM 1251 C C . ASP A 1 180 ? 1.907 14.850 -19.363 1.00 63.00 180 ASP A C 1
ATOM 1253 O O . ASP A 1 180 ? 1.706 13.912 -18.594 1.00 63.00 180 ASP A O 1
ATOM 1257 N N . GLY A 1 181 ? 2.383 16.028 -18.947 1.00 57.22 181 GLY A N 1
ATOM 1258 C CA . GLY A 1 181 ? 2.734 16.325 -17.552 1.00 57.22 181 GLY A CA 1
ATOM 1259 C C . GLY A 1 181 ? 4.215 16.164 -17.188 1.00 57.22 181 GLY A C 1
ATOM 1260 O O . GLY A 1 181 ? 4.557 16.427 -16.040 1.00 57.22 181 GLY A O 1
ATOM 1261 N N . LEU A 1 182 ? 5.086 15.791 -18.132 1.00 68.06 182 LEU A N 1
ATOM 1262 C CA . LEU A 1 182 ? 6.540 15.694 -17.938 1.00 68.06 182 LEU A CA 1
ATOM 1263 C C . LEU A 1 182 ? 7.295 16.655 -18.877 1.00 68.06 182 LEU A C 1
ATOM 1265 O O . LEU A 1 182 ? 6.871 16.894 -20.010 1.00 68.06 182 LEU A O 1
ATOM 1269 N N . GLU A 1 183 ? 8.436 17.179 -18.428 1.00 77.88 183 GLU A N 1
ATOM 1270 C CA . GLU A 1 183 ? 9.357 17.995 -19.228 1.00 77.88 183 GLU A CA 1
ATOM 1271 C C . GLU A 1 183 ? 10.660 17.241 -19.527 1.00 77.88 183 GLU A C 1
ATOM 1273 O O . GLU A 1 183 ? 11.094 16.366 -18.781 1.00 77.88 183 GLU A O 1
ATOM 1278 N N . CYS A 1 184 ? 11.280 17.574 -20.660 1.00 79.12 184 CYS A N 1
ATOM 1279 C CA . CYS A 1 184 ? 12.537 16.969 -21.084 1.00 79.12 184 CYS A CA 1
ATOM 1280 C C . CYS A 1 184 ? 13.713 17.743 -20.480 1.00 79.12 184 CYS A C 1
ATOM 1282 O O . CYS A 1 184 ? 13.972 18.877 -20.895 1.00 79.12 184 CYS A O 1
ATOM 1284 N N . VAL A 1 185 ? 14.402 17.136 -19.516 1.00 80.62 185 VAL A N 1
ATOM 1285 C CA . VAL A 1 185 ? 15.584 17.698 -18.849 1.00 80.62 185 VAL A CA 1
ATOM 1286 C C . VAL A 1 185 ? 16.857 16.978 -19.295 1.00 80.62 185 VAL A C 1
ATOM 1288 O O . VAL A 1 185 ? 16.805 15.888 -19.864 1.00 80.62 185 VAL A O 1
ATOM 1291 N N . ASP A 1 186 ? 18.002 17.615 -19.071 1.00 76.94 186 ASP A N 1
ATOM 1292 C CA . ASP A 1 186 ? 19.323 17.062 -19.384 1.00 76.94 186 ASP A CA 1
ATOM 1293 C C . ASP A 1 186 ? 19.634 15.816 -18.530 1.00 76.94 186 ASP A C 1
ATOM 1295 O O . ASP A 1 186 ? 19.150 15.717 -17.401 1.00 76.94 186 ASP A O 1
ATOM 1299 N N . ASP A 1 187 ? 20.434 14.874 -19.041 1.00 72.94 187 ASP A N 1
ATOM 1300 C CA . ASP A 1 187 ? 20.843 13.681 -18.282 1.00 72.94 187 ASP A CA 1
ATOM 1301 C C . ASP A 1 187 ? 22.174 13.950 -17.548 1.00 72.94 187 ASP A C 1
ATOM 1303 O O . ASP A 1 187 ? 23.235 13.973 -18.178 1.00 72.94 187 ASP A O 1
ATOM 1307 N N . PRO A 1 188 ? 22.178 14.118 -16.209 1.00 65.12 188 PRO A N 1
ATOM 1308 C CA . PRO A 1 188 ? 23.392 14.433 -15.455 1.00 65.12 188 PRO A CA 1
ATOM 1309 C C . PRO A 1 188 ? 24.417 13.282 -15.403 1.00 65.12 188 PRO A C 1
ATOM 1311 O O . PRO A 1 188 ? 25.473 13.444 -14.783 1.00 65.12 188 PRO A O 1
ATOM 1314 N N . ALA A 1 189 ? 24.127 12.121 -16.002 1.00 65.75 189 ALA A N 1
ATOM 1315 C CA . ALA A 1 189 ? 25.059 11.005 -16.145 1.00 65.75 189 ALA A CA 1
ATOM 1316 C C . ALA A 1 189 ? 25.875 11.021 -17.461 1.00 65.75 189 ALA A C 1
ATOM 1318 O O . ALA A 1 189 ? 26.729 10.146 -17.642 1.00 65.75 189 ALA A O 1
ATOM 1319 N N . ASP A 1 190 ? 25.637 11.979 -18.365 1.00 68.00 190 ASP A N 1
ATOM 1320 C CA . ASP A 1 190 ? 26.204 12.035 -19.721 1.00 68.00 190 ASP A CA 1
ATOM 1321 C C . ASP A 1 190 ? 27.006 13.345 -20.001 1.00 68.00 190 ASP A C 1
ATOM 1323 O O . ASP A 1 190 ? 27.108 14.232 -19.154 1.00 68.00 190 ASP A O 1
ATOM 1327 N N . ASP A 1 191 ? 27.714 13.414 -21.141 1.00 67.06 191 ASP A N 1
ATOM 1328 C CA . ASP A 1 191 ? 28.603 14.533 -21.535 1.00 67.06 191 ASP A CA 1
ATOM 1329 C C . ASP A 1 191 ? 27.932 15.520 -22.550 1.00 67.06 191 ASP A C 1
ATOM 1331 O O . ASP A 1 191 ? 28.629 16.292 -23.220 1.00 67.06 191 ASP A O 1
ATOM 1335 N N . CYS A 1 192 ? 26.604 15.485 -22.741 1.00 68.94 192 CYS A N 1
ATOM 1336 C CA . CYS A 1 192 ? 25.857 16.079 -23.873 1.00 68.94 192 CYS A CA 1
ATOM 1337 C C . CYS A 1 192 ? 25.035 17.345 -23.527 1.00 68.94 192 CYS A C 1
ATOM 1339 O O . CYS A 1 192 ? 23.972 17.566 -24.102 1.00 68.94 192 CYS A O 1
ATOM 1341 N N . ASP A 1 193 ? 25.565 18.220 -22.664 1.00 62.94 193 ASP A N 1
ATOM 1342 C CA . ASP A 1 193 ? 25.018 19.546 -22.291 1.00 62.94 193 ASP A CA 1
ATOM 1343 C C . ASP A 1 193 ? 24.260 20.265 -23.448 1.00 62.94 193 ASP A C 1
ATOM 1345 O O . ASP A 1 193 ? 24.900 20.778 -24.375 1.00 62.94 193 ASP A O 1
ATOM 1349 N N . PRO A 1 194 ? 22.915 20.385 -23.411 1.00 60.88 194 PRO A N 1
ATOM 1350 C CA . PRO A 1 194 ? 22.113 21.015 -24.465 1.00 60.88 194 PRO A CA 1
ATOM 1351 C C . PRO A 1 194 ? 22.316 22.532 -24.625 1.00 60.88 194 PRO A C 1
ATOM 1353 O O . PRO A 1 194 ? 21.890 23.107 -25.630 1.00 60.88 194 PRO A O 1
ATOM 1356 N N . ALA A 1 195 ? 22.955 23.204 -23.662 1.00 57.75 195 ALA A N 1
ATOM 1357 C CA . ALA A 1 195 ? 23.289 24.626 -23.726 1.00 57.75 195 ALA A CA 1
ATOM 1358 C C . ALA A 1 195 ? 24.663 24.895 -24.374 1.00 57.75 195 ALA A C 1
ATOM 1360 O O . ALA A 1 195 ? 24.894 26.006 -24.864 1.00 57.75 195 ALA A O 1
ATOM 1361 N N . ASN A 1 196 ? 25.558 23.899 -24.423 1.00 54.97 196 ASN A N 1
ATOM 1362 C CA . ASN A 1 196 ? 26.879 23.990 -25.067 1.00 54.97 196 ASN A CA 1
ATOM 1363 C C . ASN A 1 196 ? 27.104 22.976 -26.216 1.00 54.97 196 ASN A C 1
ATOM 1365 O O . ASN A 1 196 ? 28.100 23.078 -26.941 1.00 54.97 196 ASN A O 1
ATOM 1369 N N . GLY A 1 197 ? 26.182 22.030 -26.403 1.00 47.62 197 GLY A N 1
ATOM 1370 C CA . GLY A 1 197 ? 26.187 20.957 -27.396 1.00 47.62 197 GLY A CA 1
ATOM 1371 C C . GLY A 1 197 ? 25.368 21.236 -28.665 1.00 47.62 197 GLY A C 1
ATOM 1372 O O . GLY A 1 197 ? 24.935 22.355 -28.946 1.00 47.62 197 GLY A O 1
ATOM 1373 N N . GLY A 1 198 ? 25.218 20.201 -29.497 1.00 52.97 198 GLY A N 1
ATOM 1374 C CA . GLY A 1 198 ? 24.483 20.259 -30.766 1.00 52.97 198 GLY A CA 1
ATOM 1375 C C . GLY A 1 198 ? 22.999 19.906 -30.626 1.00 52.97 198 GLY A C 1
ATOM 1376 O O . GLY A 1 198 ? 22.579 19.326 -29.632 1.00 52.97 198 GLY A O 1
ATOM 1377 N N . ALA A 1 199 ? 22.210 20.176 -31.671 1.00 51.62 199 ALA A N 1
ATOM 1378 C CA . ALA A 1 199 ? 20.760 19.919 -31.724 1.00 51.62 199 ALA A CA 1
ATOM 1379 C C . ALA A 1 199 ? 20.365 18.420 -31.804 1.00 51.62 199 ALA A C 1
ATOM 1381 O O . ALA A 1 199 ? 19.285 18.090 -32.291 1.00 51.62 199 ALA A O 1
ATOM 1382 N N . ASP A 1 200 ? 21.256 17.532 -31.363 1.00 61.12 200 ASP A N 1
ATOM 1383 C CA . ASP A 1 200 ? 21.164 16.077 -31.474 1.00 61.12 200 ASP A CA 1
ATOM 1384 C C . ASP A 1 200 ? 21.197 15.369 -30.100 1.00 61.12 200 ASP A C 1
ATOM 1386 O O . ASP A 1 200 ? 20.979 14.156 -30.060 1.00 61.12 200 ASP A O 1
ATOM 1390 N N . CYS A 1 201 ? 21.467 16.091 -28.999 1.00 68.81 201 CYS A N 1
ATOM 1391 C CA . CYS A 1 201 ? 21.539 15.540 -27.637 1.00 68.81 201 CYS A CA 1
ATOM 1392 C C . CYS A 1 201 ? 20.162 15.110 -27.104 1.00 68.81 201 CYS A C 1
ATOM 1394 O O . CYS A 1 201 ? 19.134 15.713 -27.427 1.00 68.81 201 CYS A O 1
ATOM 1396 N N . GLY A 1 202 ? 20.159 14.025 -26.329 1.00 76.69 202 GLY A N 1
ATOM 1397 C CA . GLY A 1 202 ? 18.983 13.492 -25.644 1.00 76.69 202 GLY A CA 1
ATOM 1398 C C . GLY A 1 202 ? 18.794 14.084 -24.252 1.00 76.69 202 GLY A C 1
ATOM 1399 O O . GLY A 1 202 ? 19.496 15.011 -23.869 1.00 76.69 202 GLY A O 1
ATOM 1400 N N . GLY A 1 203 ? 17.848 13.518 -23.514 1.00 80.25 203 GLY A N 1
ATOM 1401 C CA . GLY A 1 203 ? 17.588 13.835 -22.116 1.00 80.25 203 GLY A CA 1
ATOM 1402 C C . GLY A 1 203 ? 16.621 12.829 -21.498 1.00 80.25 203 GLY A C 1
ATOM 1403 O O . GLY A 1 203 ? 16.240 11.845 -22.146 1.00 80.25 203 GLY A O 1
ATOM 1404 N N . ILE A 1 204 ? 16.187 13.104 -20.273 1.00 80.56 204 ILE A N 1
ATOM 1405 C CA . ILE A 1 204 ? 15.209 12.304 -19.529 1.00 80.56 204 ILE A CA 1
ATOM 1406 C C . ILE A 1 204 ? 13.919 13.092 -19.273 1.00 80.56 204 ILE A C 1
ATOM 1408 O O . ILE A 1 204 ? 13.934 14.299 -19.042 1.00 80.56 204 ILE A O 1
ATOM 1412 N N . CYS A 1 205 ? 12.782 12.402 -19.308 1.00 76.56 205 CYS A N 1
ATOM 1413 C CA . CYS A 1 205 ? 11.498 12.950 -18.895 1.00 76.56 205 CYS A CA 1
ATOM 1414 C C . CYS A 1 205 ? 11.412 12.978 -17.371 1.00 76.56 205 CYS A C 1
ATOM 1416 O O . CYS A 1 205 ? 11.163 11.946 -16.747 1.00 76.56 205 CYS A O 1
ATOM 1418 N N . ALA A 1 206 ? 11.583 14.162 -16.795 1.00 69.75 206 ALA A N 1
ATOM 1419 C CA . ALA A 1 206 ? 11.311 14.437 -15.391 1.00 69.75 206 ALA A CA 1
ATOM 1420 C C . ALA A 1 206 ? 9.954 15.155 -15.251 1.00 69.75 206 ALA A C 1
ATOM 1422 O O . ALA A 1 206 ? 9.443 15.713 -16.228 1.00 69.75 206 ALA A O 1
ATOM 1423 N N . PRO A 1 207 ? 9.344 15.191 -14.056 1.00 61.00 207 PRO A N 1
ATOM 1424 C CA . PRO A 1 207 ? 8.307 16.173 -13.762 1.00 61.00 207 PRO A CA 1
ATOM 1425 C C . PRO A 1 207 ? 8.822 17.605 -14.025 1.00 61.00 207 PRO A C 1
ATOM 1427 O O . PRO A 1 207 ? 10.007 17.861 -13.799 1.00 61.00 207 PRO A O 1
ATOM 1430 N N . PRO A 1 208 ? 7.977 18.547 -14.488 1.00 61.41 208 PRO A N 1
ATOM 1431 C CA . PRO A 1 208 ? 8.359 19.949 -14.656 1.00 61.41 208 PRO A CA 1
ATOM 1432 C C . PRO A 1 208 ? 8.848 20.525 -13.326 1.00 61.41 208 PRO A C 1
ATOM 1434 O O . PRO A 1 208 ? 8.077 20.623 -12.373 1.00 61.41 208 PRO A O 1
ATOM 1437 N N . GLU A 1 209 ? 10.130 20.888 -13.288 1.00 56.12 209 GLU A N 1
ATOM 1438 C CA . GLU A 1 209 ? 10.902 21.224 -12.086 1.00 56.12 209 GLU A CA 1
ATOM 1439 C C . GLU A 1 209 ? 10.182 22.174 -11.108 1.00 56.12 209 GLU A C 1
ATOM 1441 O O . GLU A 1 209 ? 10.055 23.378 -11.381 1.00 56.12 209 GLU A O 1
ATOM 1446 N N . PRO A 1 210 ? 9.760 21.680 -9.927 1.00 55.75 210 PRO A N 1
ATOM 1447 C CA . PRO A 1 210 ? 9.255 22.518 -8.860 1.00 55.75 210 PRO A CA 1
ATOM 1448 C C . PRO A 1 210 ? 10.331 22.852 -7.817 1.00 55.75 210 PRO A C 1
ATOM 1450 O O . PRO A 1 210 ? 10.004 23.563 -6.867 1.00 55.75 210 PRO A O 1
ATOM 1453 N N . ALA A 1 211 ? 11.599 22.431 -7.986 1.00 52.91 211 ALA A N 1
ATOM 1454 C CA . ALA A 1 211 ? 12.720 22.786 -7.105 1.00 52.91 211 ALA A CA 1
ATOM 1455 C C . ALA A 1 211 ? 13.155 24.260 -7.269 1.00 52.91 211 ALA A C 1
ATOM 1457 O O . ALA A 1 211 ? 14.332 24.603 -7.417 1.00 52.91 211 ALA A O 1
ATOM 1458 N N . GLN A 1 212 ? 12.186 25.174 -7.234 1.00 62.19 212 GLN A N 1
ATOM 1459 C CA . GLN A 1 212 ? 12.438 26.600 -7.160 1.00 62.19 212 GLN A CA 1
ATOM 1460 C C . GLN A 1 212 ? 13.154 26.896 -5.840 1.00 62.19 212 GLN A C 1
ATOM 1462 O O . GLN A 1 212 ? 12.680 26.563 -4.754 1.00 62.19 212 GLN A O 1
ATOM 1467 N N . PHE A 1 213 ? 14.312 27.544 -5.941 1.00 67.00 213 PHE A N 1
ATOM 1468 C CA . PHE A 1 213 ? 14.982 28.141 -4.793 1.00 67.00 213 PHE A CA 1
ATOM 1469 C C . PHE A 1 213 ? 14.032 29.146 -4.130 1.00 67.00 213 PHE A C 1
ATOM 1471 O O . PHE A 1 213 ? 13.547 30.071 -4.789 1.00 67.00 213 PHE A O 1
ATOM 1478 N N . CYS A 1 214 ? 13.795 28.992 -2.832 1.00 70.75 214 CYS A N 1
ATOM 1479 C CA . CYS A 1 214 ? 12.867 29.817 -2.066 1.00 70.75 214 CYS A CA 1
ATOM 1480 C C . CYS A 1 214 ? 13.580 30.591 -0.951 1.00 70.75 214 CYS A C 1
ATOM 1482 O O . CYS A 1 214 ? 14.713 30.293 -0.573 1.00 70.75 214 CYS A O 1
ATOM 1484 N N . GLY A 1 215 ? 12.931 31.636 -0.435 1.00 75.62 215 GLY A N 1
ATOM 1485 C CA . GLY A 1 215 ? 13.552 32.547 0.524 1.00 75.62 215 GLY A CA 1
ATOM 1486 C C . GLY A 1 215 ? 14.683 33.365 -0.109 1.00 75.62 215 GLY A C 1
ATOM 1487 O O . GLY A 1 215 ? 14.504 33.980 -1.168 1.00 75.62 215 GLY A O 1
ATOM 1488 N N . GLY A 1 216 ? 15.830 33.423 0.572 1.00 70.31 216 GLY A N 1
ATOM 1489 C CA . GLY A 1 216 ? 16.975 34.262 0.222 1.00 70.31 216 GLY A CA 1
ATOM 1490 C C . GLY A 1 216 ? 16.669 35.763 0.253 1.00 70.31 216 GLY A C 1
ATOM 1491 O O . GLY A 1 216 ? 15.547 36.199 0.517 1.00 70.31 216 GLY A O 1
ATOM 1492 N N . PHE A 1 217 ? 17.665 36.583 -0.097 1.00 63.41 217 PHE A N 1
ATOM 1493 C CA . PHE A 1 217 ? 17.567 38.055 -0.043 1.00 63.41 217 PHE A CA 1
ATOM 1494 C C . PHE A 1 217 ? 16.490 38.651 -0.976 1.00 63.41 217 PHE A C 1
ATOM 1496 O O . PHE A 1 217 ? 16.175 39.840 -0.895 1.00 63.41 217 PHE A O 1
ATOM 1503 N N . ALA A 1 218 ? 15.950 37.840 -1.890 1.00 66.94 218 ALA A N 1
ATOM 1504 C CA . ALA A 1 218 ? 14.850 38.177 -2.788 1.00 66.94 218 ALA A CA 1
ATOM 1505 C C . ALA A 1 218 ? 13.463 37.759 -2.248 1.00 66.94 218 ALA A C 1
ATOM 1507 O O . ALA A 1 218 ? 12.455 38.145 -2.838 1.00 66.94 218 ALA A O 1
ATOM 1508 N N . ASN A 1 219 ? 13.408 37.007 -1.140 1.00 66.12 219 ASN A N 1
ATOM 1509 C CA . ASN A 1 219 ? 12.206 36.436 -0.525 1.00 66.12 219 ASN A CA 1
ATOM 1510 C C . ASN A 1 219 ? 11.315 35.692 -1.539 1.00 66.12 219 ASN A C 1
ATOM 1512 O O . ASN A 1 219 ? 10.111 35.942 -1.644 1.00 66.12 219 ASN A O 1
ATOM 1516 N N . ILE A 1 220 ? 11.925 34.803 -2.327 1.00 75.44 220 ILE A N 1
ATOM 1517 C CA . ILE A 1 220 ? 11.228 34.049 -3.375 1.00 75.44 220 ILE A CA 1
ATOM 1518 C C . ILE A 1 220 ? 10.209 33.114 -2.714 1.00 75.44 220 ILE A C 1
ATOM 1520 O O . ILE A 1 220 ? 10.505 32.463 -1.713 1.00 75.44 220 ILE A O 1
ATOM 1524 N N . GLN A 1 221 ? 8.981 33.128 -3.225 1.00 70.81 221 GLN A N 1
ATOM 1525 C CA . GLN A 1 221 ? 7.872 32.311 -2.734 1.00 70.81 221 GLN A CA 1
ATOM 1526 C C . GLN A 1 221 ? 7.714 31.088 -3.635 1.00 70.81 221 GLN A C 1
ATOM 1528 O O . GLN A 1 221 ? 7.931 31.197 -4.842 1.00 70.81 221 GLN A O 1
ATOM 1533 N N . CYS A 1 222 ? 7.314 29.961 -3.054 1.00 68.88 222 CYS A N 1
ATOM 1534 C CA . CYS A 1 222 ? 7.036 28.747 -3.809 1.00 68.88 222 CYS A CA 1
ATOM 1535 C C . CYS A 1 222 ? 5.754 28.860 -4.656 1.00 68.88 222 CYS A C 1
ATOM 1537 O O . CYS A 1 222 ? 4.910 29.725 -4.388 1.00 68.88 222 CYS A O 1
ATOM 1539 N N . PRO A 1 223 ? 5.594 27.996 -5.676 1.00 64.88 223 PRO A N 1
ATOM 1540 C CA . PRO A 1 223 ? 4.325 27.809 -6.372 1.00 64.88 223 PRO A CA 1
ATOM 1541 C C . PRO A 1 223 ? 3.187 27.373 -5.433 1.00 64.88 223 PRO A C 1
ATOM 1543 O O . PRO A 1 223 ? 3.408 26.892 -4.324 1.00 64.88 223 PRO A O 1
ATOM 1546 N N . GLU A 1 224 ? 1.947 27.510 -5.900 1.00 60.44 224 GLU A N 1
ATOM 1547 C CA . GLU A 1 224 ? 0.771 26.968 -5.209 1.00 60.44 224 GLU A CA 1
ATOM 1548 C C . GLU A 1 224 ? 0.882 25.431 -5.132 1.00 60.44 224 GLU A C 1
ATOM 1550 O O . GLU A 1 224 ? 1.106 24.783 -6.153 1.00 60.44 224 GLU A O 1
ATOM 1555 N N . GLY A 1 225 ? 0.781 24.863 -3.923 1.00 55.91 225 GLY A N 1
ATOM 1556 C CA . GLY A 1 225 ? 1.038 23.436 -3.654 1.00 55.91 225 GLY A CA 1
ATOM 1557 C C . GLY A 1 225 ? 2.457 23.095 -3.166 1.00 55.91 225 GLY A C 1
ATOM 1558 O O . GLY A 1 225 ? 2.772 21.917 -3.018 1.00 55.91 225 GLY A O 1
ATOM 1559 N N . PHE A 1 226 ? 3.308 24.091 -2.891 1.00 66.31 226 PHE A N 1
ATOM 1560 C CA . PHE A 1 226 ? 4.693 23.893 -2.442 1.00 66.31 226 PHE A CA 1
ATOM 1561 C C . PHE A 1 226 ? 5.043 24.804 -1.253 1.00 66.31 226 PHE A C 1
ATOM 1563 O O . PHE A 1 226 ? 4.598 25.954 -1.200 1.00 66.31 226 PHE A O 1
ATOM 1570 N N . GLU A 1 227 ? 5.876 24.327 -0.325 1.00 70.00 227 GLU A N 1
ATOM 1571 C CA . GLU A 1 227 ? 6.413 25.119 0.791 1.00 70.00 227 GLU A CA 1
ATOM 1572 C C . GLU A 1 227 ? 7.946 25.124 0.845 1.00 70.00 227 GLU A C 1
ATOM 1574 O O . GLU A 1 227 ? 8.621 24.341 0.183 1.00 70.00 227 GLU A O 1
ATOM 1579 N N . CYS A 1 228 ? 8.510 26.069 1.600 1.00 70.12 228 CYS A N 1
ATOM 1580 C CA . CYS A 1 228 ? 9.945 26.337 1.607 1.00 70.12 228 CYS A CA 1
ATOM 1581 C C . CYS A 1 228 ? 10.647 25.614 2.764 1.00 70.12 228 CYS A C 1
ATOM 1583 O O . CYS A 1 228 ? 10.682 26.134 3.881 1.00 70.12 228 CYS A O 1
ATOM 1585 N N . ALA A 1 229 ? 11.223 24.442 2.492 1.00 69.19 229 ALA A N 1
ATOM 1586 C CA . ALA A 1 229 ? 11.969 23.670 3.483 1.00 69.19 229 ALA A CA 1
ATOM 1587 C C . ALA A 1 229 ? 13.396 24.216 3.685 1.00 69.19 229 ALA A C 1
ATOM 1589 O O . ALA A 1 229 ? 14.059 24.638 2.731 1.00 69.19 229 ALA A O 1
ATOM 1590 N N . GLU A 1 230 ? 13.892 24.177 4.928 1.00 63.44 230 GLU A N 1
ATOM 1591 C CA . GLU A 1 230 ? 15.296 24.477 5.238 1.00 63.44 230 GLU A CA 1
ATOM 1592 C C . GLU A 1 230 ? 16.213 23.288 4.906 1.00 63.44 230 GLU A C 1
ATOM 1594 O O . GLU A 1 230 ? 15.864 22.132 5.143 1.00 63.44 230 GLU A O 1
ATOM 1599 N N . ASN A 1 231 ? 17.413 23.560 4.384 1.00 59.19 231 ASN A N 1
ATOM 1600 C CA . ASN A 1 231 ? 18.424 22.520 4.210 1.00 59.19 231 ASN A CA 1
ATOM 1601 C C . ASN A 1 231 ? 19.203 22.329 5.519 1.00 59.19 231 ASN A C 1
ATOM 1603 O O . ASN A 1 231 ? 20.145 23.064 5.820 1.00 59.19 231 ASN A O 1
ATOM 1607 N N . THR A 1 232 ? 18.844 21.302 6.288 1.00 56.56 232 THR A N 1
ATOM 1608 C CA . THR A 1 232 ? 19.478 21.004 7.582 1.00 56.56 232 THR A CA 1
ATOM 1609 C C . THR A 1 232 ? 20.974 20.667 7.497 1.00 56.56 232 THR A C 1
ATOM 1611 O O . THR A 1 232 ? 21.641 20.641 8.532 1.00 56.56 232 THR A O 1
ATOM 1614 N N . GLU A 1 233 ? 21.530 20.420 6.303 1.00 57.19 233 GLU A N 1
ATOM 1615 C CA . GLU A 1 233 ? 22.961 20.140 6.115 1.00 57.19 233 GLU A CA 1
ATOM 1616 C C . GLU A 1 233 ? 23.843 21.400 5.999 1.00 57.19 233 GLU A C 1
ATOM 1618 O O . GLU A 1 233 ? 25.052 21.306 6.232 1.00 57.19 233 GLU A O 1
ATOM 1623 N N . ASP A 1 234 ? 23.288 22.577 5.669 1.00 55.50 234 ASP A N 1
ATOM 1624 C CA . ASP A 1 234 ? 24.084 23.802 5.450 1.00 55.50 234 ASP A CA 1
ATOM 1625 C C . ASP A 1 234 ? 24.239 24.701 6.698 1.00 55.50 234 ASP A C 1
ATOM 1627 O O . ASP A 1 234 ? 25.190 25.485 6.797 1.00 55.50 234 ASP A O 1
ATOM 1631 N N . GLY A 1 235 ? 23.354 24.535 7.688 1.00 54.91 235 GLY A N 1
ATOM 1632 C CA . GLY A 1 235 ? 23.360 25.266 8.959 1.00 54.91 235 GLY A CA 1
ATOM 1633 C C . GLY A 1 235 ? 22.727 26.668 8.931 1.00 54.91 235 GLY A C 1
ATOM 1634 O O . GLY A 1 235 ? 22.922 27.430 9.883 1.00 54.91 235 GLY A O 1
ATOM 1635 N N . CYS A 1 236 ? 21.983 27.029 7.883 1.00 59.62 236 CYS A N 1
ATOM 1636 C CA . CYS A 1 236 ? 21.402 28.355 7.646 1.00 59.62 236 CYS A CA 1
ATOM 1637 C C . CYS A 1 236 ? 19.887 28.400 7.958 1.00 59.62 236 CYS A C 1
ATOM 1639 O O . CYS A 1 236 ? 19.052 28.578 7.073 1.00 59.62 236 CYS A O 1
ATOM 1641 N N . SER A 1 237 ? 19.509 28.259 9.235 1.00 53.62 237 SER A N 1
ATOM 1642 C CA . SER A 1 237 ? 18.087 28.194 9.629 1.00 53.62 237 SER A CA 1
ATOM 1643 C C . SER A 1 237 ? 17.362 29.563 9.591 1.00 53.62 237 SER A C 1
ATOM 1645 O O . SER A 1 237 ? 17.906 30.556 10.109 1.00 53.62 237 SER A O 1
ATOM 1647 N N . PRO A 1 238 ? 16.120 29.655 9.059 1.00 53.22 238 PRO A N 1
ATOM 1648 C CA . PRO A 1 238 ? 15.373 30.909 8.919 1.00 53.22 238 PRO A CA 1
ATOM 1649 C C . PRO A 1 238 ? 15.163 31.691 10.222 1.00 53.22 238 PRO A C 1
ATOM 1651 O O . PRO A 1 238 ? 15.232 32.922 10.204 1.00 53.22 238 PRO A O 1
ATOM 1654 N N . GLU A 1 239 ? 14.953 31.006 11.354 1.00 52.78 239 GLU A N 1
ATOM 1655 C CA . GLU A 1 239 ? 14.628 31.648 12.639 1.00 52.78 239 GLU A CA 1
ATOM 1656 C C . GLU A 1 239 ? 15.775 32.487 13.225 1.00 52.78 239 GLU A C 1
ATOM 1658 O O . GLU A 1 239 ? 15.539 33.405 14.012 1.00 52.78 239 GLU A O 1
ATOM 1663 N N . ASN A 1 240 ? 17.023 32.180 12.852 1.00 54.94 240 ASN A N 1
ATOM 1664 C CA . ASN A 1 240 ? 18.220 32.822 13.405 1.00 54.94 240 ASN A CA 1
ATOM 1665 C C . ASN A 1 240 ? 19.129 33.469 12.341 1.00 54.94 240 ASN A C 1
ATOM 1667 O O . ASN A 1 240 ? 19.985 34.278 12.704 1.00 54.94 240 ASN A O 1
ATOM 1671 N N . GLY A 1 241 ? 18.951 33.148 11.052 1.00 48.66 241 GLY A N 1
ATOM 1672 C CA . GLY A 1 241 ? 19.717 33.730 9.942 1.00 48.66 241 GLY A CA 1
ATOM 1673 C C . GLY A 1 241 ? 19.165 35.068 9.440 1.00 48.66 241 GLY A C 1
ATOM 1674 O O . GLY A 1 241 ? 19.912 36.037 9.335 1.00 48.66 241 GLY A O 1
ATOM 1675 N N . GLY A 1 242 ? 17.853 35.138 9.182 1.00 49.69 242 GLY A N 1
ATOM 1676 C CA . GLY A 1 242 ? 17.150 36.351 8.747 1.00 49.69 242 GLY A CA 1
ATOM 1677 C C . GLY A 1 242 ? 17.463 36.809 7.314 1.00 49.69 242 GLY A C 1
ATOM 1678 O O . GLY A 1 242 ? 18.477 37.448 7.066 1.00 49.69 242 GLY A O 1
ATOM 1679 N N . ALA A 1 243 ? 16.531 36.564 6.388 1.00 48.97 243 ALA A N 1
ATOM 1680 C CA . ALA A 1 243 ? 16.517 37.029 4.990 1.00 48.97 243 ALA A CA 1
ATOM 1681 C C . ALA A 1 243 ? 17.673 36.597 4.059 1.00 48.97 243 ALA A C 1
ATOM 1683 O O . ALA A 1 243 ? 17.475 36.643 2.853 1.00 48.97 243 ALA A O 1
ATOM 1684 N N . ASP A 1 244 ? 18.833 36.156 4.550 1.00 56.62 244 ASP A N 1
ATOM 1685 C CA . ASP A 1 244 ? 19.979 35.826 3.683 1.00 56.62 244 ASP A CA 1
ATOM 1686 C C . ASP A 1 244 ? 20.073 34.327 3.302 1.00 56.62 244 ASP A C 1
ATOM 1688 O O . ASP A 1 244 ? 20.671 33.999 2.276 1.00 56.62 244 ASP A O 1
ATOM 1692 N N . CYS A 1 245 ? 19.458 33.424 4.080 1.00 61.28 245 CYS A N 1
ATOM 1693 C CA . CYS A 1 245 ? 19.398 31.976 3.811 1.00 61.28 245 CYS A CA 1
ATOM 1694 C C . CYS A 1 245 ? 18.316 31.624 2.775 1.00 61.28 245 CYS A C 1
ATOM 1696 O O . CYS A 1 245 ? 17.265 32.268 2.737 1.00 61.28 245 CYS A O 1
ATOM 1698 N N . GLY A 1 246 ? 18.545 30.584 1.969 1.00 67.00 246 GLY A N 1
ATOM 1699 C CA . GLY A 1 246 ? 17.571 30.049 1.012 1.00 67.00 246 GLY A CA 1
ATOM 1700 C C . GLY A 1 246 ? 17.243 28.581 1.272 1.00 67.00 246 GLY A C 1
ATOM 1701 O O . GLY A 1 246 ? 18.035 27.874 1.886 1.00 67.00 246 GLY A O 1
ATOM 1702 N N . GLY A 1 247 ? 16.081 28.146 0.796 1.00 71.50 247 GLY A N 1
ATOM 1703 C CA . GLY A 1 247 ? 15.596 26.770 0.888 1.00 71.50 247 GLY A CA 1
ATOM 1704 C C . GLY A 1 247 ? 15.220 26.196 -0.477 1.00 71.50 247 GLY A C 1
ATOM 1705 O O . GLY A 1 247 ? 15.419 26.837 -1.516 1.00 71.50 247 GLY A O 1
ATOM 1706 N N . ILE A 1 248 ? 14.634 25.001 -0.464 1.00 70.31 248 ILE A N 1
ATOM 1707 C CA . ILE A 1 248 ? 14.071 24.340 -1.648 1.00 70.31 248 ILE A CA 1
ATOM 1708 C C . ILE A 1 248 ? 12.550 24.287 -1.488 1.00 70.31 248 ILE A C 1
ATOM 1710 O O . ILE A 1 248 ? 12.054 23.969 -0.407 1.00 70.31 248 ILE A O 1
ATOM 1714 N N . CYS A 1 249 ? 11.814 24.588 -2.560 1.00 68.00 249 CYS A N 1
ATOM 1715 C CA . CYS A 1 249 ? 10.387 24.294 -2.616 1.00 68.00 249 CYS A CA 1
ATOM 1716 C C . CYS A 1 249 ? 10.164 22.779 -2.648 1.00 68.00 249 CYS A C 1
ATOM 1718 O O . CYS A 1 249 ? 10.345 22.140 -3.684 1.00 68.00 249 CYS A O 1
ATOM 1720 N N . VAL A 1 250 ? 9.767 22.213 -1.512 1.00 62.16 250 VAL A N 1
ATOM 1721 C CA . VAL A 1 250 ? 9.208 20.859 -1.441 1.00 62.16 250 VAL A CA 1
ATOM 1722 C C . VAL A 1 250 ? 7.712 20.936 -1.752 1.00 62.16 250 VAL A C 1
ATOM 1724 O O . VAL A 1 250 ? 7.099 21.979 -1.492 1.00 62.16 250 VAL A O 1
ATOM 1727 N N . PRO A 1 251 ? 7.085 19.892 -2.325 1.00 58.09 251 PRO A N 1
ATOM 1728 C CA . PRO A 1 251 ? 5.627 19.816 -2.300 1.00 58.09 251 PRO A CA 1
ATOM 1729 C C . PRO A 1 251 ? 5.163 19.912 -0.844 1.00 58.09 251 PRO A C 1
ATOM 1731 O O . PRO A 1 251 ? 5.842 19.389 0.041 1.00 58.09 251 PRO A O 1
ATOM 1734 N N . VAL A 1 252 ? 4.010 20.535 -0.582 1.00 57.16 252 VAL A N 1
ATOM 1735 C CA . VAL A 1 252 ? 3.329 20.260 0.692 1.00 57.16 252 VAL A CA 1
ATOM 1736 C C . VAL A 1 252 ? 2.812 18.828 0.629 1.00 57.16 252 VAL A C 1
ATOM 1738 O O . VAL A 1 252 ? 1.702 18.577 0.167 1.00 57.16 252 VAL A O 1
ATOM 1741 N N . SER A 1 253 ? 3.653 17.889 1.069 1.00 50.62 253 SER A N 1
ATOM 1742 C CA . SER A 1 253 ? 3.205 16.587 1.555 1.00 50.62 253 SER A CA 1
ATOM 1743 C C . SER A 1 253 ? 2.099 16.836 2.573 1.00 50.62 253 SER A C 1
ATOM 1745 O O . SER A 1 253 ? 2.260 17.690 3.452 1.00 50.62 253 SER A O 1
ATOM 1747 N N . GLU A 1 254 ? 0.967 16.152 2.426 1.00 57.72 254 GLU A N 1
ATOM 1748 C CA . GLU A 1 254 ? -0.191 16.394 3.279 1.00 57.72 254 GLU A CA 1
ATOM 1749 C C . GLU A 1 254 ? 0.143 15.993 4.718 1.00 57.72 254 GLU A C 1
ATOM 1751 O O . GLU A 1 254 ? 0.135 14.820 5.070 1.00 57.72 254 GLU A O 1
ATOM 1756 N N . GLN A 1 255 ? 0.440 17.021 5.523 1.00 62.03 255 GLN A N 1
ATOM 1757 C CA . GLN A 1 255 ? 0.829 16.957 6.931 1.00 62.03 255 GLN A CA 1
ATOM 1758 C C . GLN A 1 255 ? 2.206 16.308 7.216 1.00 62.03 255 GLN A C 1
ATOM 1760 O O . GLN A 1 255 ? 2.678 15.409 6.529 1.00 62.03 255 GLN A O 1
ATOM 1765 N N . SER A 1 256 ? 2.890 16.777 8.268 1.00 78.88 256 SER A N 1
ATOM 1766 C CA . SER A 1 256 ? 4.066 16.076 8.815 1.00 78.88 256 SER A CA 1
ATOM 1767 C C . SER A 1 256 ? 3.620 14.851 9.620 1.00 78.88 256 SER A C 1
ATOM 1769 O O . SER A 1 256 ? 2.503 14.859 10.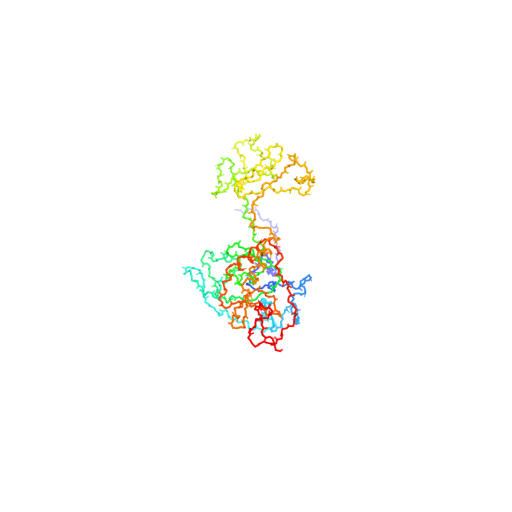133 1.00 78.88 256 SER A O 1
ATOM 1771 N N . CYS A 1 257 ? 4.488 13.851 9.839 1.00 81.62 257 CYS A N 1
ATOM 1772 C CA . CYS A 1 257 ? 4.149 12.718 10.719 1.00 81.62 257 CYS A CA 1
ATOM 1773 C C . CYS A 1 257 ? 3.648 13.178 12.102 1.00 81.62 257 CYS A C 1
ATOM 1775 O O . CYS A 1 257 ? 2.625 12.689 12.554 1.00 81.62 257 CYS A O 1
ATOM 1777 N N . GLU A 1 258 ? 4.262 14.196 12.725 1.00 84.69 258 GLU A N 1
ATOM 1778 C CA . GLU A 1 258 ? 3.783 14.766 14.004 1.00 84.69 258 GLU A CA 1
ATOM 1779 C C . GLU A 1 258 ? 2.331 15.283 13.931 1.00 84.69 258 GLU A C 1
ATOM 1781 O O . GLU A 1 258 ? 1.602 15.224 14.922 1.00 84.69 258 GLU A O 1
ATOM 1786 N N . THR A 1 259 ? 1.893 15.771 12.766 1.00 83.44 259 THR A N 1
ATOM 1787 C CA . THR A 1 259 ? 0.525 16.276 12.569 1.00 83.44 259 THR A CA 1
ATOM 1788 C C . THR A 1 259 ? -0.435 15.151 12.157 1.00 83.44 259 THR A C 1
ATOM 1790 O O . THR A 1 259 ? -1.494 15.038 12.767 1.00 83.44 259 THR A O 1
ATOM 1793 N N . LEU A 1 260 ? -0.036 14.239 11.255 1.00 84.69 260 LEU A N 1
ATOM 1794 C CA . LEU A 1 260 ? -0.802 13.027 10.915 1.00 84.69 260 LEU A CA 1
ATOM 1795 C C . LEU A 1 260 ? -1.053 12.145 12.147 1.00 84.69 260 LEU A C 1
ATOM 1797 O O . LEU A 1 260 ? -2.164 11.668 12.356 1.00 84.69 260 LEU A O 1
ATOM 1801 N N . GLU A 1 261 ? -0.041 11.950 12.996 1.00 88.00 261 GLU A N 1
ATOM 1802 C CA . GLU A 1 261 ? -0.146 11.195 14.248 1.00 88.00 261 GLU A CA 1
ATOM 1803 C C . GLU A 1 261 ? -1.115 11.876 15.230 1.00 88.00 261 GLU A C 1
ATOM 1805 O O . GLU A 1 261 ? -1.844 11.194 15.956 1.00 88.00 261 GLU A O 1
ATOM 1810 N N . ALA A 1 262 ? -1.168 13.214 15.238 1.00 87.88 262 ALA A N 1
ATOM 1811 C CA . ALA A 1 262 ? -2.087 13.988 16.068 1.00 87.88 262 ALA A CA 1
ATOM 1812 C C . ALA A 1 262 ? -3.536 13.955 15.547 1.00 87.88 262 ALA A C 1
ATOM 1814 O O . ALA A 1 262 ? -4.453 13.745 16.345 1.00 87.88 262 ALA A O 1
ATOM 1815 N N . ASP A 1 263 ? -3.747 14.106 14.237 1.00 88.44 263 ASP A N 1
ATOM 1816 C CA . ASP A 1 263 ? -5.064 14.017 13.595 1.00 88.44 263 ASP A CA 1
ATOM 1817 C C . ASP A 1 263 ? -5.619 12.585 13.683 1.00 88.44 263 ASP A C 1
ATOM 1819 O O . ASP A 1 263 ? -6.764 12.391 14.094 1.00 88.44 263 ASP A O 1
ATOM 1823 N N . PHE A 1 264 ? -4.792 11.563 13.438 1.00 90.62 264 PHE A N 1
ATOM 1824 C CA . PHE A 1 264 ? -5.151 10.157 13.653 1.00 90.62 264 PHE A CA 1
ATOM 1825 C C . PHE A 1 264 ? -5.496 9.872 15.119 1.00 90.62 264 PHE A C 1
ATOM 1827 O O . PHE A 1 264 ? -6.503 9.222 15.398 1.00 90.62 264 PHE A O 1
ATOM 1834 N N . ALA A 1 265 ? -4.723 10.387 16.082 1.00 90.00 265 ALA A N 1
ATOM 1835 C CA . ALA A 1 265 ? -5.050 10.241 17.501 1.00 90.00 265 ALA A CA 1
ATOM 1836 C C . ALA A 1 265 ? -6.359 10.959 17.886 1.00 90.00 265 ALA A C 1
ATOM 1838 O O . ALA A 1 265 ? -7.099 10.461 18.741 1.00 90.00 265 ALA A O 1
ATOM 1839 N N . ALA A 1 266 ? -6.671 12.098 17.259 1.00 90.94 266 ALA A N 1
ATOM 1840 C CA . ALA A 1 266 ? -7.928 12.815 17.457 1.00 90.94 266 ALA A CA 1
ATOM 1841 C C . ALA A 1 266 ? -9.129 12.056 16.862 1.00 90.94 266 ALA A C 1
ATOM 1843 O O . ALA A 1 266 ? -10.151 11.922 17.537 1.00 90.94 266 ALA A O 1
ATOM 1844 N N . GLU A 1 267 ? -8.991 11.503 15.657 1.00 93.69 267 GLU A N 1
ATOM 1845 C CA . GLU A 1 267 ? -10.019 10.691 14.996 1.00 93.69 267 GLU A CA 1
ATOM 1846 C C . GLU A 1 267 ? -10.262 9.374 15.749 1.00 93.69 267 GLU A C 1
ATOM 1848 O O . GLU A 1 267 ? -11.399 9.049 16.093 1.00 93.69 267 GLU A O 1
ATOM 1853 N N . VAL A 1 268 ? -9.198 8.659 16.137 1.00 92.12 268 VAL A N 1
ATOM 1854 C CA . VAL A 1 268 ? -9.275 7.459 16.992 1.00 92.12 268 VAL A CA 1
ATOM 1855 C C . VAL A 1 268 ? -9.960 7.765 18.327 1.00 92.12 268 VAL A C 1
ATOM 1857 O O . VAL A 1 268 ? -10.713 6.931 18.831 1.00 92.12 268 VAL A O 1
ATOM 1860 N N . ALA A 1 269 ? -9.742 8.946 18.912 1.00 91.44 269 ALA A N 1
ATOM 1861 C CA . ALA A 1 269 ? -10.473 9.365 20.104 1.00 91.44 269 ALA A CA 1
ATOM 1862 C C . ALA A 1 269 ? -11.956 9.657 19.803 1.00 91.44 269 ALA A C 1
ATOM 1864 O O . ALA A 1 269 ? -12.815 9.283 20.600 1.00 91.44 269 ALA A O 1
ATOM 1865 N N . ALA A 1 270 ? -12.274 10.277 18.663 1.00 93.88 270 ALA A N 1
ATOM 1866 C CA . ALA A 1 270 ? -13.638 10.628 18.270 1.00 93.88 270 ALA A CA 1
ATOM 1867 C C . ALA A 1 270 ? -14.510 9.397 17.961 1.00 93.88 270 ALA A C 1
ATOM 1869 O O . ALA A 1 270 ? -15.591 9.258 18.537 1.00 93.88 270 ALA A O 1
ATOM 1870 N N . VAL A 1 271 ? -14.034 8.471 17.118 1.00 95.56 271 VAL A N 1
ATOM 1871 C CA . VAL A 1 271 ? -14.793 7.269 16.705 1.00 95.56 271 VAL A CA 1
ATOM 1872 C C . VAL A 1 271 ? -14.981 6.258 17.844 1.00 95.56 271 VAL A C 1
ATOM 1874 O O . VAL A 1 271 ? -15.863 5.397 17.783 1.00 95.56 271 VAL A O 1
ATOM 1877 N N . ARG A 1 272 ? -14.177 6.365 18.911 1.00 95.31 272 ARG A N 1
ATOM 1878 C CA . ARG A 1 272 ? -14.219 5.478 20.085 1.00 95.31 272 ARG A CA 1
ATOM 1879 C C . ARG A 1 272 ? -14.843 6.100 21.338 1.00 95.31 272 ARG A C 1
ATOM 1881 O O . ARG A 1 272 ? -15.066 5.356 22.288 1.00 95.31 272 ARG A O 1
ATOM 1888 N N . ALA A 1 273 ? -15.116 7.405 21.380 1.00 96.69 273 ALA A N 1
ATOM 1889 C CA . ALA A 1 273 ? -15.681 8.065 22.562 1.00 96.69 273 ALA A CA 1
ATOM 1890 C C . ALA A 1 273 ? -17.165 7.714 22.780 1.00 96.69 273 ALA A C 1
ATOM 1892 O O . ALA A 1 273 ? -17.963 7.859 21.857 1.00 96.69 273 ALA A O 1
ATOM 1893 N N . CYS A 1 274 ? -17.537 7.314 23.999 1.00 97.00 274 CYS A N 1
ATOM 1894 C CA . CYS A 1 274 ? -18.877 6.820 24.357 1.00 97.00 274 CYS A CA 1
ATOM 1895 C C . CYS A 1 274 ? -19.358 7.320 25.735 1.00 97.00 274 CYS A C 1
ATOM 1897 O O . CYS A 1 274 ? -18.556 7.729 26.580 1.00 97.00 274 CYS A O 1
ATOM 1899 N N . GLU A 1 275 ? -20.668 7.238 25.983 1.00 96.94 275 GLU A N 1
ATOM 1900 C CA . GLU A 1 275 ? -21.311 7.422 27.292 1.00 96.94 275 GLU A CA 1
ATOM 1901 C C . GLU A 1 275 ? -21.880 6.111 27.886 1.00 96.94 275 GLU A C 1
ATOM 1903 O O . GLU A 1 275 ? -22.002 6.017 29.113 1.00 96.94 275 GLU A O 1
ATOM 1908 N N . SER A 1 276 ? -22.202 5.092 27.072 1.00 95.81 276 SER A N 1
ATOM 1909 C CA . SER A 1 276 ? -22.734 3.798 27.547 1.00 95.81 276 SER A CA 1
ATOM 1910 C C . SER A 1 276 ? -22.342 2.579 26.698 1.00 95.81 276 SER A C 1
ATOM 1912 O O . SER A 1 276 ? -22.010 2.689 25.521 1.00 95.81 276 SER A O 1
ATOM 1914 N N . ASP A 1 277 ? -22.374 1.391 27.318 1.00 96.38 277 ASP A N 1
ATOM 1915 C CA . ASP A 1 277 ? -21.927 0.119 26.719 1.00 96.38 277 ASP A CA 1
ATOM 1916 C C . ASP A 1 277 ? -22.648 -0.233 25.405 1.00 96.38 277 ASP A C 1
ATOM 1918 O O . ASP A 1 277 ? -22.055 -0.835 24.512 1.00 96.38 277 ASP A O 1
ATOM 1922 N N . ASP A 1 278 ? -23.923 0.150 25.278 1.00 95.56 278 ASP A N 1
ATOM 1923 C CA . ASP A 1 278 ? -24.771 -0.109 24.111 1.00 95.56 278 ASP A CA 1
ATOM 1924 C C . ASP A 1 278 ? -24.453 0.770 22.892 1.00 95.56 278 ASP A C 1
ATOM 1926 O O . ASP A 1 278 ? -24.927 0.478 21.794 1.00 95.56 278 ASP A O 1
ATOM 1930 N N . GLU A 1 279 ? -23.614 1.796 23.048 1.00 96.81 279 GLU A N 1
ATOM 1931 C CA . GLU A 1 279 ? -23.082 2.566 21.921 1.00 96.81 279 GLU A CA 1
ATOM 1932 C C . GLU A 1 279 ? -21.930 1.830 21.216 1.00 96.81 279 GLU A C 1
ATOM 1934 O O . GLU A 1 279 ? -21.674 2.082 20.037 1.00 96.81 279 GLU A O 1
ATOM 1939 N N . CYS A 1 280 ? -21.245 0.907 21.900 1.00 96.81 280 CYS A N 1
ATOM 1940 C CA . CYS A 1 280 ? -20.007 0.271 21.447 1.00 96.81 280 CYS A CA 1
ATOM 1941 C C . CYS A 1 280 ? -20.230 -1.063 20.719 1.00 96.81 280 CYS A C 1
ATOM 1943 O O . CYS A 1 280 ? -21.013 -1.905 21.155 1.00 96.81 280 CYS A O 1
ATOM 1945 N N . GLY A 1 281 ? -19.476 -1.302 19.638 1.00 94.00 281 GLY A N 1
ATOM 1946 C CA . GLY A 1 281 ? -19.457 -2.627 19.003 1.00 94.00 281 GLY A CA 1
ATOM 1947 C C . GLY A 1 281 ? -19.005 -2.720 17.550 1.00 94.00 281 GLY A C 1
ATOM 1948 O O . GLY A 1 281 ? -19.076 -3.805 16.974 1.00 94.00 281 GLY A O 1
ATOM 1949 N N . GLN A 1 282 ? -18.527 -1.630 16.950 1.00 93.62 282 GLN A N 1
ATOM 1950 C CA . GLN A 1 282 ? -17.878 -1.686 15.642 1.00 93.62 282 GLN A CA 1
ATOM 1951 C C . GLN A 1 282 ? -16.398 -2.044 15.830 1.00 93.62 282 GLN A C 1
ATOM 1953 O O . GLN A 1 282 ? -15.711 -1.419 16.633 1.00 93.62 282 GLN A O 1
ATOM 1958 N N . VAL A 1 283 ? -15.896 -3.065 15.134 1.00 90.38 283 VAL A N 1
ATOM 1959 C CA . VAL A 1 283 ? -14.505 -3.528 15.284 1.00 90.38 283 VAL A CA 1
ATOM 1960 C C . VAL A 1 283 ? -13.624 -2.854 14.234 1.00 90.38 283 VAL A C 1
ATOM 1962 O O . VAL A 1 283 ? -13.869 -2.994 13.041 1.00 90.38 283 VAL A O 1
ATOM 1965 N N . MET A 1 284 ? -12.584 -2.146 14.673 1.00 88.69 284 MET A N 1
ATOM 1966 C CA . MET A 1 284 ? -11.663 -1.407 13.803 1.00 88.69 284 MET A CA 1
ATOM 1967 C C . MET A 1 284 ? -10.598 -2.360 13.239 1.00 88.69 284 MET A C 1
ATOM 1969 O O . MET A 1 284 ? -9.578 -2.607 13.884 1.00 88.69 284 MET A O 1
ATOM 1973 N N . ALA A 1 285 ? -10.847 -2.960 12.075 1.00 80.56 285 ALA A N 1
ATOM 1974 C CA . ALA A 1 285 ? -9.955 -3.956 11.475 1.00 80.56 285 ALA A CA 1
ATOM 1975 C C . ALA A 1 285 ? -8.534 -3.412 11.219 1.00 80.56 285 ALA A C 1
ATOM 1977 O O . ALA A 1 285 ? -8.360 -2.261 10.819 1.00 80.56 285 ALA A O 1
ATOM 1978 N N . GLY A 1 286 ? -7.508 -4.237 11.453 1.00 76.25 286 GLY A N 1
ATOM 1979 C CA . GLY A 1 286 ? -6.101 -3.850 11.279 1.00 76.25 286 GLY A CA 1
ATOM 1980 C C . GLY A 1 286 ? -5.539 -2.941 12.382 1.00 76.25 286 GLY A C 1
ATOM 1981 O O . GLY A 1 286 ? -4.487 -2.348 12.191 1.00 76.25 286 GLY A O 1
ATOM 1982 N N . THR A 1 287 ? -6.208 -2.816 13.536 1.00 79.12 287 THR A N 1
ATOM 1983 C CA . THR A 1 287 ? -5.665 -2.110 14.723 1.00 79.12 287 THR A CA 1
ATOM 1984 C C . THR A 1 287 ? -4.884 -3.036 15.670 1.00 79.12 287 THR A C 1
ATOM 1986 O O . THR A 1 287 ? -4.405 -2.605 16.718 1.00 79.12 287 THR A O 1
ATOM 1989 N N . SER A 1 288 ? -4.735 -4.317 15.316 1.00 74.38 288 SER A N 1
ATOM 1990 C CA . SER A 1 288 ? -3.898 -5.296 16.014 1.00 74.38 288 SER A CA 1
ATOM 1991 C C . SER A 1 288 ? -3.118 -6.179 15.035 1.00 74.38 288 SER A C 1
ATOM 1993 O O . SER A 1 288 ? -3.594 -6.504 13.951 1.00 74.38 288 SER A O 1
ATOM 1995 N N . CYS A 1 289 ? -1.924 -6.601 15.457 1.00 55.59 289 CYS A N 1
ATOM 1996 C CA . CYS A 1 289 ? -0.977 -7.413 14.695 1.00 55.59 289 CYS A CA 1
ATOM 1997 C C . CYS A 1 289 ? -0.873 -8.877 15.186 1.00 55.59 289 CYS A C 1
ATOM 1999 O O . CYS A 1 289 ? 0.181 -9.499 15.040 1.00 55.59 289 CYS A O 1
ATOM 2001 N N . GLY A 1 290 ? -1.908 -9.429 15.839 1.00 60.16 290 GLY A N 1
ATOM 2002 C CA . GLY A 1 290 ? -1.934 -10.849 16.222 1.00 60.16 290 GLY A CA 1
ATOM 2003 C C . GLY A 1 290 ? -2.709 -11.156 17.504 1.00 60.16 290 GLY A C 1
ATOM 2004 O O . GLY A 1 290 ? -3.933 -11.135 17.521 1.00 60.16 290 GLY A O 1
ATOM 2005 N N . CYS A 1 291 ? -2.002 -11.496 18.588 1.00 56.66 291 CYS A N 1
ATOM 2006 C CA . CYS A 1 291 ? -2.579 -12.048 19.828 1.00 56.66 291 CYS A CA 1
ATOM 2007 C C . CYS A 1 291 ? -3.370 -11.056 20.710 1.00 56.66 291 CYS A C 1
ATOM 2009 O O . CYS A 1 291 ? -3.540 -11.302 21.904 1.00 56.66 291 CYS A O 1
ATOM 2011 N N . THR A 1 292 ? -3.852 -9.945 20.158 1.00 68.75 292 THR A N 1
ATOM 2012 C CA . THR A 1 292 ? -4.806 -9.044 20.821 1.00 68.75 292 THR A CA 1
ATOM 2013 C C . THR A 1 292 ? -5.996 -8.772 19.918 1.00 68.75 292 THR A C 1
ATOM 2015 O O . THR A 1 292 ? -5.954 -8.987 18.712 1.00 68.75 292 THR A O 1
ATOM 2018 N N . ARG A 1 293 ? -7.092 -8.294 20.502 1.00 79.69 293 ARG A N 1
ATOM 2019 C CA . ARG A 1 293 ? -8.256 -7.881 19.725 1.00 79.69 293 ARG A CA 1
ATOM 2020 C C . ARG A 1 293 ? -8.039 -6.483 19.152 1.00 79.69 293 ARG A C 1
ATOM 2022 O O . ARG A 1 293 ? -7.528 -5.605 19.845 1.00 79.69 293 ARG A O 1
ATOM 2029 N N . ASN A 1 294 ? -8.507 -6.292 17.921 1.00 86.50 294 ASN A N 1
ATOM 2030 C CA . ASN A 1 294 ? -8.725 -4.981 17.313 1.00 86.50 294 ASN A CA 1
ATOM 2031 C C . ASN A 1 294 ? -9.495 -4.044 18.266 1.00 86.50 294 ASN A C 1
ATOM 2033 O O . ASN A 1 294 ? -10.322 -4.493 19.067 1.00 86.50 294 ASN A O 1
ATOM 2037 N N . TRP A 1 295 ? -9.245 -2.742 18.163 1.00 89.62 295 TRP A N 1
ATOM 2038 C CA . TRP A 1 295 ? -9.979 -1.708 18.884 1.00 89.62 295 TRP A CA 1
ATOM 2039 C C . TRP A 1 295 ? -11.471 -1.718 18.541 1.00 89.62 295 TRP A C 1
ATOM 2041 O O . TRP A 1 295 ? -11.897 -2.178 17.480 1.00 89.62 295 TRP A O 1
ATOM 2051 N N . VAL A 1 296 ? -12.261 -1.195 19.475 1.00 92.69 296 VAL A N 1
ATOM 2052 C CA . VAL A 1 296 ? -13.712 -1.062 19.346 1.00 92.69 296 VAL A CA 1
ATOM 2053 C C . VAL A 1 296 ? -14.040 0.417 19.198 1.00 92.69 296 VAL A C 1
ATOM 2055 O O . VAL A 1 296 ? -13.561 1.239 19.983 1.00 92.69 296 VAL A O 1
ATOM 2058 N N . ALA A 1 297 ? -14.854 0.724 18.198 1.00 95.56 297 ALA A N 1
ATOM 2059 C CA . ALA A 1 297 ? -15.491 2.004 17.938 1.00 95.56 297 ALA A CA 1
ATOM 2060 C C . ALA A 1 297 ? -16.994 1.931 18.259 1.00 95.56 297 ALA A C 1
ATOM 2062 O O . ALA A 1 297 ? -17.568 0.856 18.502 1.00 95.56 297 ALA A O 1
ATOM 2063 N N . ARG A 1 298 ? -17.643 3.094 18.237 1.00 97.38 298 ARG A N 1
ATOM 2064 C CA . ARG A 1 298 ? -19.102 3.189 18.295 1.00 97.38 298 ARG A CA 1
ATOM 2065 C C . ARG A 1 298 ? -19.767 2.505 17.101 1.00 97.38 298 ARG A C 1
ATOM 2067 O O . ARG A 1 298 ? -19.238 2.493 15.996 1.00 97.38 298 ARG A O 1
ATOM 2074 N N . THR A 1 299 ? -20.965 1.983 17.335 1.00 95.81 299 THR A N 1
ATOM 2075 C CA . THR A 1 299 ? -21.832 1.328 16.339 1.00 95.81 299 THR A CA 1
ATOM 2076 C C . THR A 1 299 ? -22.387 2.274 15.268 1.00 95.81 299 THR A C 1
ATOM 2078 O O . THR A 1 299 ? -22.927 1.801 14.270 1.00 95.81 299 THR A O 1
ATOM 2081 N N . ASP A 1 300 ? -22.260 3.590 15.459 1.00 94.69 300 ASP A N 1
ATOM 2082 C CA . ASP A 1 300 ? -22.653 4.641 14.515 1.00 94.69 300 ASP A CA 1
ATOM 2083 C C . ASP A 1 300 ? -21.472 5.509 14.036 1.00 94.69 300 ASP A C 1
ATOM 2085 O O . ASP A 1 300 ? -21.694 6.536 13.393 1.00 94.69 300 ASP A O 1
ATOM 2089 N N . ALA A 1 301 ? -20.228 5.128 14.351 1.00 94.31 301 ALA A N 1
ATOM 2090 C CA . ALA A 1 301 ? -19.050 5.853 13.886 1.00 94.31 301 ALA A CA 1
ATOM 2091 C C . ALA A 1 301 ? -18.810 5.625 12.387 1.00 94.31 301 ALA A C 1
ATOM 2093 O O . ALA A 1 301 ? -18.809 4.487 11.914 1.00 94.31 301 ALA A O 1
ATOM 2094 N N . ASP A 1 302 ? -18.540 6.707 11.659 1.00 92.75 302 ASP A N 1
ATOM 2095 C CA . ASP A 1 302 ? -17.856 6.624 10.369 1.00 92.75 302 ASP A CA 1
ATOM 2096 C C . ASP A 1 302 ? -16.384 6.258 10.628 1.00 92.75 302 ASP A C 1
ATOM 2098 O O . ASP A 1 302 ? -15.804 6.712 11.615 1.00 92.75 302 ASP A O 1
ATOM 2102 N N . LEU A 1 303 ? -15.798 5.412 9.782 1.00 92.25 303 LEU A N 1
ATOM 2103 C CA . LEU A 1 303 ? -14.385 5.022 9.854 1.00 92.25 303 LEU A CA 1
ATOM 2104 C C . LEU A 1 303 ? -13.588 5.471 8.625 1.00 92.25 303 LEU A C 1
ATOM 2106 O O . LEU A 1 303 ? -12.380 5.263 8.601 1.00 92.25 303 LEU A O 1
ATOM 2110 N N . ALA A 1 304 ? -14.210 6.127 7.638 1.00 89.06 304 ALA A N 1
ATOM 2111 C CA . ALA A 1 304 ? -13.513 6.571 6.431 1.00 89.06 304 ALA A CA 1
ATOM 2112 C C . ALA A 1 304 ? -12.363 7.554 6.734 1.00 89.06 304 ALA A C 1
ATOM 2114 O O . ALA A 1 304 ? -11.327 7.495 6.076 1.00 89.06 304 ALA A O 1
ATOM 2115 N N . GLY A 1 305 ? -12.512 8.416 7.750 1.00 86.50 305 GLY A N 1
ATOM 2116 C CA . GLY A 1 305 ? -11.441 9.302 8.225 1.00 86.50 305 GLY A CA 1
ATOM 2117 C C . GLY A 1 305 ? -10.285 8.531 8.868 1.00 86.50 305 GLY A C 1
ATOM 2118 O O . GLY A 1 305 ? -9.128 8.733 8.508 1.00 86.50 305 GLY A O 1
ATOM 2119 N N . PHE A 1 306 ? -10.599 7.584 9.756 1.00 90.12 306 PHE A N 1
ATOM 2120 C CA . PHE A 1 306 ? -9.619 6.673 10.361 1.00 90.12 306 PHE A CA 1
ATOM 2121 C C . PHE A 1 306 ? -8.860 5.830 9.316 1.00 90.12 306 PHE A C 1
ATOM 2123 O O . PHE A 1 306 ? -7.647 5.658 9.430 1.00 90.12 306 PHE A O 1
ATOM 2130 N N . GLU A 1 307 ? -9.553 5.308 8.301 1.00 87.75 307 GLU A N 1
ATOM 2131 C CA . GLU A 1 307 ? -8.950 4.484 7.248 1.00 87.75 307 GLU A CA 1
ATOM 2132 C C . GLU A 1 307 ? -8.055 5.304 6.309 1.00 87.75 307 GLU A C 1
ATOM 2134 O O . GLU A 1 307 ? -6.968 4.834 5.969 1.00 87.75 307 GLU A O 1
ATOM 2139 N N . ALA A 1 308 ? -8.460 6.532 5.958 1.00 84.75 308 ALA A N 1
ATOM 2140 C CA . ALA A 1 308 ? -7.643 7.467 5.183 1.00 84.75 308 ALA A CA 1
ATOM 2141 C C . ALA A 1 308 ? -6.369 7.873 5.941 1.00 84.75 308 ALA A C 1
ATOM 2143 O O . ALA A 1 308 ? -5.268 7.605 5.464 1.00 84.75 308 ALA A O 1
ATOM 2144 N N . LEU A 1 309 ? -6.504 8.382 7.174 1.00 87.00 309 LEU A N 1
ATOM 2145 C CA . LEU A 1 309 ? -5.368 8.805 8.004 1.00 87.00 309 LEU A CA 1
ATOM 2146 C C . LEU A 1 309 ? -4.398 7.652 8.312 1.00 87.00 309 LEU A C 1
ATOM 2148 O O . LEU A 1 309 ? -3.192 7.874 8.406 1.00 87.00 309 LEU A O 1
ATOM 2152 N N . ARG A 1 310 ? -4.885 6.406 8.429 1.00 86.69 310 ARG A N 1
ATOM 2153 C CA . ARG A 1 310 ? -4.001 5.231 8.504 1.00 86.69 310 ARG A CA 1
ATOM 2154 C C . ARG A 1 310 ? -3.224 5.028 7.203 1.00 86.69 310 ARG A C 1
ATOM 2156 O O . ARG A 1 310 ? -2.018 4.823 7.268 1.00 86.69 310 ARG A O 1
ATOM 2163 N N . GLY A 1 311 ? -3.892 5.076 6.049 1.00 82.38 311 GLY A N 1
ATOM 2164 C CA . GLY A 1 311 ? -3.240 4.940 4.742 1.00 82.38 311 GLY A CA 1
ATOM 2165 C C . GLY A 1 311 ? -2.209 6.041 4.476 1.00 82.38 311 GLY A C 1
ATOM 2166 O O . GLY A 1 311 ? -1.145 5.766 3.930 1.00 82.38 311 GLY A O 1
ATOM 2167 N N . GLU A 1 312 ? -2.479 7.265 4.931 1.00 81.88 312 GLU A N 1
ATOM 2168 C CA . GLU A 1 312 ? -1.544 8.394 4.891 1.00 81.88 312 GLU A CA 1
ATOM 2169 C C . GLU A 1 312 ? -0.331 8.162 5.809 1.00 81.88 312 GLU A C 1
ATOM 2171 O O . GLU A 1 312 ? 0.805 8.334 5.366 1.00 81.88 312 GLU A O 1
ATOM 2176 N N . LEU A 1 313 ? -0.533 7.712 7.055 1.00 84.12 313 LEU A N 1
ATOM 2177 C CA . LEU A 1 313 ? 0.561 7.364 7.975 1.00 84.12 313 LEU A CA 1
ATOM 2178 C C . LEU A 1 313 ? 1.425 6.207 7.447 1.00 84.12 313 LEU A C 1
ATOM 2180 O O . LEU A 1 313 ? 2.652 6.290 7.496 1.00 84.12 313 LEU A O 1
ATOM 2184 N N . GLU A 1 314 ? 0.802 5.145 6.929 1.00 82.38 314 GLU A N 1
ATOM 2185 C CA . GLU A 1 314 ? 1.492 3.983 6.356 1.00 82.38 314 GLU A CA 1
ATOM 2186 C C . GLU A 1 314 ? 2.252 4.359 5.071 1.00 82.38 314 GLU A C 1
ATOM 2188 O O . GLU A 1 314 ? 3.417 3.989 4.923 1.00 82.38 314 GLU A O 1
ATOM 2193 N N . GLY A 1 315 ? 1.641 5.152 4.183 1.00 73.81 315 GLY A N 1
ATOM 2194 C CA . GLY A 1 315 ? 2.252 5.619 2.934 1.00 73.81 315 GLY A CA 1
ATOM 2195 C C . GLY A 1 315 ? 3.409 6.607 3.128 1.00 73.81 315 GLY A C 1
ATOM 2196 O O . GLY A 1 315 ? 4.364 6.582 2.356 1.00 73.81 315 GLY A O 1
ATOM 2197 N N . ASN A 1 316 ? 3.370 7.434 4.180 1.00 73.69 316 ASN A N 1
ATOM 2198 C CA . ASN A 1 316 ? 4.474 8.330 4.555 1.00 73.69 316 ASN A CA 1
ATOM 2199 C C . ASN A 1 316 ? 5.518 7.666 5.482 1.00 73.69 316 ASN A C 1
ATOM 2201 O O . ASN A 1 316 ? 6.524 8.291 5.818 1.00 73.69 316 ASN A O 1
ATOM 2205 N N . GLY A 1 317 ? 5.313 6.409 5.899 1.00 79.00 317 GLY A N 1
ATOM 2206 C CA . GLY A 1 317 ? 6.245 5.673 6.763 1.00 79.00 317 GLY A CA 1
ATOM 2207 C C . GLY A 1 317 ? 6.321 6.172 8.215 1.00 79.00 317 GLY A C 1
ATOM 2208 O O . GLY A 1 317 ? 7.345 5.979 8.874 1.00 79.00 317 GLY A O 1
ATOM 2209 N N . CYS A 1 318 ? 5.265 6.822 8.709 1.00 84.31 318 CYS A N 1
ATOM 2210 C CA . CYS A 1 318 ? 5.163 7.344 10.075 1.00 84.31 318 CYS A CA 1
ATOM 2211 C C . CYS A 1 318 ? 4.900 6.224 11.112 1.00 84.31 318 CYS A C 1
ATOM 2213 O O . CYS A 1 318 ? 4.469 5.121 10.764 1.00 84.31 318 CYS A O 1
ATOM 2215 N N . GLU A 1 319 ? 5.124 6.479 12.410 1.00 81.06 319 GLU A N 1
ATOM 2216 C CA . GLU A 1 319 ? 4.867 5.474 13.456 1.00 81.06 319 GLU A CA 1
ATOM 2217 C C . GLU A 1 319 ? 3.388 5.499 13.879 1.00 81.06 319 GLU A C 1
ATOM 2219 O O . GLU A 1 319 ? 2.941 6.444 14.520 1.00 81.06 319 GLU A O 1
ATOM 2224 N N . LEU A 1 320 ? 2.621 4.446 13.554 1.00 75.75 320 LEU A N 1
ATOM 2225 C CA . LEU A 1 320 ? 1.197 4.348 13.912 1.00 75.75 320 LEU A CA 1
ATOM 2226 C C . LEU A 1 320 ? 0.971 4.487 15.440 1.00 75.75 320 LEU A C 1
ATOM 2228 O O . LEU A 1 320 ? 1.363 3.591 16.203 1.00 75.75 320 LEU A O 1
ATOM 2232 N N . PRO A 1 321 ? 0.292 5.554 15.916 1.00 67.44 321 PRO A N 1
ATOM 2233 C CA . PRO A 1 321 ? 0.111 5.795 17.345 1.00 67.44 321 PRO A CA 1
ATOM 2234 C C . PRO A 1 321 ? -0.681 4.688 18.053 1.00 67.44 321 PRO A C 1
ATOM 2236 O O . PRO A 1 321 ? -1.755 4.286 17.612 1.00 67.44 321 PRO A O 1
ATOM 2239 N N . GLY A 1 322 ? -0.188 4.243 19.216 1.00 62.25 322 GLY A N 1
ATOM 2240 C CA . GLY A 1 322 ? -0.845 3.217 20.045 1.00 62.25 322 GLY A CA 1
ATOM 2241 C C . GLY A 1 322 ? -0.277 1.796 19.909 1.00 62.25 322 GLY A C 1
ATOM 2242 O O . GLY A 1 322 ? -0.974 0.830 20.220 1.00 62.25 322 GLY A O 1
ATOM 2243 N N . GLY A 1 323 ? 0.974 1.671 19.457 1.00 55.66 323 GLY A N 1
ATOM 2244 C CA . GLY A 1 323 ? 1.631 0.409 19.115 1.00 55.66 323 GLY A CA 1
ATOM 2245 C C . GLY A 1 323 ? 1.568 -0.738 20.144 1.00 55.66 323 GLY A C 1
ATOM 2246 O O . GLY A 1 323 ? 1.751 -0.568 21.349 1.00 55.66 323 GLY A O 1
ATOM 2247 N N . ILE A 1 324 ? 1.382 -1.943 19.596 1.00 48.62 324 ILE A N 1
ATOM 2248 C CA . ILE A 1 324 ? 1.655 -3.279 20.159 1.00 48.62 324 ILE A CA 1
ATOM 2249 C C . ILE A 1 324 ? 1.256 -3.578 21.622 1.00 48.62 324 ILE A C 1
ATOM 2251 O O . ILE A 1 324 ? 2.077 -3.751 22.519 1.00 48.62 324 ILE A O 1
ATOM 2255 N N . SER A 1 325 ? -0.028 -3.910 21.777 1.00 46.06 325 SER A N 1
ATOM 2256 C CA . SER A 1 325 ? -0.432 -5.303 22.062 1.00 46.06 325 SER A CA 1
ATOM 2257 C C . SER A 1 325 ? 0.388 -6.087 23.113 1.00 46.06 325 SER A C 1
ATOM 2259 O O . SER A 1 325 ? 1.293 -6.853 22.771 1.00 46.06 325 SER A O 1
ATOM 2261 N N . THR A 1 326 ? -0.024 -6.052 24.384 1.00 50.22 326 THR A N 1
ATOM 2262 C CA . THR A 1 326 ? 0.371 -7.080 25.369 1.00 50.22 326 THR A CA 1
ATOM 2263 C C . THR A 1 326 ? -0.324 -8.411 25.072 1.00 50.22 326 THR A C 1
ATOM 2265 O O . THR A 1 326 ? -1.544 -8.433 24.961 1.00 50.22 326 THR A O 1
ATOM 2268 N N . CYS A 1 327 ? 0.413 -9.525 25.015 1.00 56.19 327 CYS A N 1
ATOM 2269 C CA . CYS A 1 327 ? -0.083 -10.839 24.562 1.00 56.19 327 CYS A CA 1
ATOM 2270 C C . CYS A 1 327 ? -1.133 -11.547 25.454 1.00 56.19 327 CYS A C 1
ATOM 2272 O O . CYS A 1 327 ? -1.373 -12.740 25.266 1.00 56.19 327 CYS A O 1
ATOM 2274 N N . ASP A 1 328 ? -1.737 -10.860 26.424 1.00 57.16 328 ASP A N 1
ATOM 2275 C CA . ASP A 1 328 ? -2.863 -11.379 27.200 1.00 57.16 328 ASP A CA 1
ATOM 2276 C C . ASP A 1 328 ? -4.175 -11.019 26.496 1.00 57.16 328 ASP A C 1
ATOM 2278 O O . ASP A 1 328 ? -4.589 -9.860 26.460 1.00 57.16 328 ASP A O 1
ATOM 2282 N N . CYS A 1 329 ? -4.853 -12.037 25.965 1.00 70.00 329 CYS A N 1
ATOM 2283 C CA . CYS A 1 329 ? -6.187 -11.913 25.387 1.00 70.00 329 CYS A CA 1
ATOM 2284 C C . CYS A 1 329 ? -7.205 -12.663 26.267 1.00 70.00 329 CYS A C 1
ATOM 2286 O O . CYS A 1 329 ? -7.528 -13.822 25.984 1.00 70.00 329 CYS A O 1
ATOM 2288 N N . PRO A 1 330 ? -7.686 -12.057 27.374 1.00 73.75 330 PRO A N 1
ATOM 2289 C CA . PRO A 1 330 ? -8.732 -12.667 28.181 1.00 73.75 330 PRO A CA 1
ATOM 2290 C C . PRO A 1 330 ? -10.012 -12.887 27.364 1.00 73.75 330 PRO A C 1
ATOM 2292 O O . PRO A 1 330 ? -10.264 -12.243 26.337 1.00 73.75 330 PRO A O 1
ATOM 2295 N N . ALA A 1 331 ? -10.847 -13.817 27.831 1.00 80.81 331 ALA A N 1
ATOM 2296 C CA . ALA A 1 331 ? -12.189 -13.978 27.285 1.00 80.81 331 ALA A CA 1
ATOM 2297 C C . ALA A 1 331 ? -12.966 -12.658 27.444 1.00 80.81 331 ALA A C 1
ATOM 2299 O O . ALA A 1 331 ? -12.721 -11.911 28.385 1.00 80.81 331 ALA A O 1
ATOM 2300 N N . ALA A 1 332 ? -13.881 -12.363 26.521 1.00 84.44 332 ALA A N 1
ATOM 2301 C CA . ALA A 1 332 ? -14.717 -11.168 26.598 1.00 84.44 332 ALA A CA 1
ATOM 2302 C C . ALA A 1 332 ? -16.141 -11.495 26.153 1.00 84.44 332 ALA A C 1
ATOM 2304 O O . ALA A 1 332 ? -16.319 -12.281 25.218 1.00 84.44 332 ALA A O 1
ATOM 2305 N N . ASP A 1 333 ? -17.118 -10.884 26.817 1.00 89.25 333 ASP A N 1
ATOM 2306 C CA . ASP A 1 333 ? -18.554 -11.068 26.605 1.00 89.25 333 ASP A CA 1
ATOM 2307 C C . ASP A 1 333 ? -19.153 -9.776 26.029 1.00 89.25 333 ASP A C 1
ATOM 2309 O O . ASP A 1 333 ? -19.777 -8.974 26.725 1.00 89.25 333 ASP A O 1
ATOM 2313 N N . GLY A 1 334 ? -18.865 -9.535 24.747 1.00 90.69 334 GLY A N 1
ATOM 2314 C CA . GLY A 1 334 ? -19.254 -8.320 24.033 1.00 90.69 334 GLY A CA 1
ATOM 2315 C C . GLY A 1 334 ? -18.330 -7.123 24.282 1.00 90.69 334 GLY A C 1
ATOM 2316 O O . GLY A 1 334 ? -17.105 -7.262 24.372 1.00 90.69 334 GLY A O 1
ATOM 2317 N N . PHE A 1 335 ? -18.937 -5.941 24.353 1.00 94.31 335 PHE A N 1
ATOM 2318 C CA . PHE A 1 335 ? -18.282 -4.633 24.353 1.00 94.31 335 PHE A CA 1
ATOM 2319 C C . PHE A 1 335 ? -18.696 -3.821 25.584 1.00 94.31 335 PHE A C 1
ATOM 2321 O O . PHE A 1 335 ? -19.738 -4.096 26.178 1.00 94.31 335 PHE A O 1
ATOM 2328 N N . ALA A 1 336 ? -17.876 -2.845 25.967 1.00 95.00 336 ALA A N 1
ATOM 2329 C CA . ALA A 1 336 ? -18.136 -1.955 27.095 1.00 95.00 336 ALA A CA 1
ATOM 2330 C C . ALA A 1 336 ? -17.653 -0.529 26.797 1.00 95.00 336 ALA A C 1
ATOM 2332 O O . ALA A 1 336 ? -16.778 -0.322 25.952 1.00 95.00 336 ALA A O 1
ATOM 2333 N N . CYS A 1 337 ? -18.206 0.447 27.516 1.00 96.31 337 CYS A N 1
ATOM 2334 C CA . CYS A 1 337 ? -17.752 1.833 27.507 1.00 96.31 337 CYS A CA 1
ATOM 2335 C C . CYS A 1 337 ? -16.859 2.105 28.730 1.00 96.31 337 CYS A C 1
ATOM 2337 O O . CYS A 1 337 ? -17.284 2.644 29.758 1.00 96.31 337 CYS A O 1
ATOM 2339 N N . GLU A 1 338 ? -15.591 1.709 28.646 1.00 92.75 338 GLU A N 1
ATOM 2340 C CA . GLU A 1 338 ? -14.646 1.836 29.754 1.00 92.75 338 GLU A CA 1
ATOM 2341 C C . GLU A 1 338 ? -13.968 3.211 29.758 1.00 92.75 338 GLU A C 1
ATOM 2343 O O . GLU A 1 338 ? -13.293 3.612 28.814 1.00 92.75 338 GLU A O 1
ATOM 2348 N N . ALA A 1 339 ? -14.144 3.954 30.856 1.00 92.25 339 ALA A N 1
ATOM 2349 C CA . ALA A 1 339 ? -13.606 5.309 31.039 1.00 92.25 339 ALA A CA 1
ATOM 2350 C C . ALA A 1 339 ? -13.994 6.326 29.935 1.00 92.25 339 ALA A C 1
ATOM 2352 O O . ALA A 1 339 ? -13.317 7.342 29.777 1.00 92.25 339 ALA A O 1
ATOM 2353 N N . GLY A 1 340 ? -15.100 6.082 29.220 1.00 93.44 340 GLY A N 1
ATOM 2354 C CA . GLY A 1 340 ? -15.567 6.909 28.101 1.00 93.44 340 GLY A CA 1
ATOM 2355 C C . GLY A 1 340 ? -14.984 6.521 26.738 1.00 93.44 340 GLY A C 1
ATOM 2356 O O . GLY A 1 340 ? -15.125 7.287 25.789 1.00 93.44 340 GLY A O 1
ATOM 2357 N N . LEU A 1 341 ? -14.326 5.360 26.631 1.00 93.94 341 LEU A N 1
ATOM 2358 C CA . LEU A 1 341 ? -13.830 4.791 25.378 1.00 93.94 341 LEU A CA 1
ATOM 2359 C C . LEU A 1 341 ? -14.383 3.379 25.163 1.00 93.94 341 LEU A C 1
ATOM 2361 O O . LEU A 1 341 ? -14.392 2.554 26.076 1.00 93.94 341 LEU A O 1
ATOM 2365 N N . CYS A 1 342 ? -14.777 3.073 23.930 1.00 95.69 342 CYS A N 1
ATOM 2366 C CA . CYS A 1 342 ? -15.218 1.738 23.560 1.00 95.69 342 CYS A CA 1
ATOM 2367 C C . CYS A 1 342 ? -14.073 0.717 23.665 1.00 95.69 342 CYS A C 1
ATOM 2369 O O . CYS A 1 342 ? -12.978 0.894 23.111 1.00 95.69 342 CYS A O 1
ATOM 2371 N N . SER A 1 343 ? -14.348 -0.377 24.372 1.00 91.81 343 SER A N 1
ATOM 2372 C CA . SER A 1 343 ? -13.438 -1.492 24.628 1.00 91.81 343 SER A CA 1
ATOM 2373 C C . SER A 1 343 ? -14.165 -2.843 24.529 1.00 91.81 343 SER A C 1
ATOM 2375 O O . SER A 1 343 ? -15.360 -2.924 24.228 1.00 91.81 343 SER A O 1
ATOM 2377 N N . TRP A 1 344 ? -13.425 -3.929 24.758 1.00 90.25 344 TRP A N 1
ATOM 2378 C CA . TRP A 1 344 ? -13.989 -5.268 24.914 1.00 90.25 344 TRP A CA 1
ATOM 2379 C C . TRP A 1 344 ? -14.328 -5.524 26.383 1.00 90.25 344 TRP A C 1
ATOM 2381 O O . TRP A 1 344 ? -13.505 -5.278 27.260 1.00 90.25 344 TRP A O 1
ATOM 2391 N N . ASN A 1 345 ? -15.507 -6.087 26.643 1.00 90.62 345 ASN A N 1
ATOM 2392 C CA . ASN A 1 345 ? -15.964 -6.433 27.988 1.00 90.62 345 ASN A CA 1
ATOM 2393 C C . ASN A 1 345 ? -15.275 -7.720 28.487 1.00 90.62 345 ASN A C 1
ATOM 2395 O O . ASN A 1 345 ? -15.812 -8.819 28.323 1.00 90.62 345 ASN A O 1
ATOM 2399 N N . TYR A 1 346 ? -14.055 -7.606 29.015 1.00 85.12 346 TYR A N 1
ATOM 2400 C CA . TYR A 1 346 ? -13.240 -8.747 29.453 1.00 85.12 346 TYR A CA 1
ATOM 2401 C C . TYR A 1 346 ? -13.754 -9.418 30.750 1.00 85.12 346 TYR A C 1
ATOM 2403 O O . TYR A 1 346 ? -14.283 -8.754 31.641 1.00 85.12 346 TYR A O 1
ATOM 2411 N N . LEU A 1 347 ? -13.577 -10.745 30.846 1.00 79.31 347 LEU A N 1
ATOM 2412 C CA . LEU A 1 347 ? -14.086 -11.642 31.905 1.00 79.31 347 LEU A CA 1
ATOM 2413 C C . LEU A 1 347 ? -13.040 -12.044 32.964 1.00 79.31 347 LEU A C 1
ATOM 2415 O O . LEU A 1 347 ? -11.882 -12.320 32.573 1.00 79.31 347 LEU A O 1
#

Foldseek 3Di:
DDDDDDDDDDDDDDDDDPPCPDDDDDDDFDDLQDDLADQCSCPDPNVVPDDDDDPDSFRADPCCLVRVNGYPCCCVVNVDDRDDDPFDKAWFPVNRADDPQWAFADGAVCLQCPPRGIGTTDGQDLADAQAQFWFAWSVGAIDSDQSRNSNVRTYGNGTDGRDDPPFDKAFFPVRRADPPQWDFDADPVDDAPPVPHDNGDMGTTDGDDQFDKAFALVRRAGPDQWHFDADPVPVCDCVPNPRHDIGTTDGPLPDDLVVLLVQLVVLLCVQFFADWFQQKADFDRPCDNDQEGGFIGGPPGDCPSNVVSVCSCVVVVHDNPPDDDDNDYADFDGWTCPPRGIDTHGD